Protein AF-A0A3A5HK90-F1 (afdb_monomer_lite)

Foldseek 3Di:
DPPADLVLLVVLLVLLVVLVCCCPVPVVCVPPVVVLVVLLVVLLLLLLVLLVLLVCLVDDPVRSVVCVLSSNLSSVVLLLVLQLVVVPDPDPPDSSVSSNVSSVNSNVSSVSSVVVNVVVPPDPPPPPPDDDDDDDPPVVVVVVVVVVVVVPVPPPDDDDDDDDDDDDDDDDDDDDPDPPPPFPWPPVLVVLVVLLVLLVVLLVLLVDPVSVPDSSNSVSLVCLQFAQLLLLVLLLVPQFAPPDDPSVSRSRSRVVSNVVLVVLQVVQCVPPVHNDSSSSSNVSSVSSNVSSVSSVVRNVVDDPVGGHTPDD

pLDDT: mean 73.53, std 22.2, range [23.28, 94.94]

Secondary structure (DSSP, 8-state):
-----THHHHHHHHHHHHHHHHHHH-GGGTT-HHHHHHHHHHHHHHHHHHHHHHH-TT--HHHHTT-HHHHHHHHHHHHHHHHHHHHTSSS---HHHHHHHHHHHHHHHHHHHHHHHHHHTS--------------HHHHHHHHHHHHHHHHTT--SS-----------------------------HHHHHHHHHHHHHHHHHHHHSHHHHTSHHHHHHHHHHHHTHHHHHHHHHH--BSSSS-HHHHHHHHHHHHHHHHHHHHHHHHTSTT-S-HHHHHHHHHHHHHHHHHHHHHHHHTS-TTTB-----

Structure (mmCIF, N/CA/C/O backbone):
data_AF-A0A3A5HK90-F1
#
_entry.id   AF-A0A3A5HK90-F1
#
loop_
_atom_site.group_PDB
_atom_site.id
_atom_site.type_symbol
_atom_site.label_atom_id
_atom_site.label_alt_id
_atom_site.label_comp_id
_atom_site.label_asym_id
_atom_site.label_entity_id
_atom_site.label_seq_id
_atom_site.pdbx_PDB_ins_code
_atom_site.Cartn_x
_atom_site.Cartn_y
_atom_site.Cartn_z
_atom_site.occupancy
_atom_site.B_iso_or_equiv
_atom_site.auth_seq_id
_atom_site.auth_comp_id
_atom_site.auth_asym_id
_atom_site.auth_atom_id
_atom_site.pdbx_PDB_model_num
ATOM 1 N N . MET A 1 1 ? -8.170 9.651 37.590 1.00 45.22 1 MET A N 1
ATOM 2 C CA . MET A 1 1 ? -7.774 10.230 36.283 1.00 45.22 1 MET A CA 1
ATOM 3 C C . MET A 1 1 ? -6.437 9.623 35.878 1.00 45.22 1 MET A C 1
ATOM 5 O O . MET A 1 1 ? -5.439 9.885 36.536 1.00 45.22 1 MET A O 1
ATOM 9 N N . LYS A 1 2 ? -6.415 8.723 34.887 1.00 44.41 2 LYS A N 1
ATOM 10 C CA . LYS A 1 2 ? -5.183 8.044 34.453 1.00 44.41 2 LYS A CA 1
ATOM 11 C C . LYS A 1 2 ? -4.301 9.073 33.744 1.00 44.41 2 LYS A C 1
ATOM 13 O O . LYS A 1 2 ? -4.729 9.635 32.742 1.00 44.41 2 LYS A O 1
ATOM 18 N N . LYS A 1 3 ? -3.126 9.366 34.310 1.00 48.56 3 LYS A N 1
ATOM 19 C CA . LYS A 1 3 ? -2.178 10.367 33.800 1.00 48.56 3 LYS A CA 1
ATOM 20 C C . LYS A 1 3 ? -1.903 10.084 32.320 1.00 48.56 3 LYS A C 1
ATOM 22 O O . LYS A 1 3 ? -1.416 9.015 31.960 1.00 48.56 3 LYS A O 1
ATOM 27 N N . MET A 1 4 ? -2.323 11.026 31.486 1.00 55.38 4 MET A N 1
ATOM 28 C CA . MET A 1 4 ? -2.392 10.902 30.034 1.00 55.38 4 MET A CA 1
ATOM 29 C C . MET A 1 4 ? -0.990 11.117 29.489 1.00 55.38 4 MET A C 1
ATOM 31 O O . MET A 1 4 ? -0.434 12.207 29.614 1.00 55.38 4 MET A O 1
ATOM 35 N N . SER A 1 5 ? -0.383 10.053 28.977 1.00 67.06 5 SER A N 1
ATOM 36 C CA . SER A 1 5 ? 1.037 10.057 28.672 1.00 67.06 5 SER A CA 1
ATOM 37 C C . SER A 1 5 ? 1.267 10.031 27.168 1.00 67.06 5 SER A C 1
ATOM 39 O O . SER A 1 5 ? 1.050 9.005 26.534 1.00 67.06 5 SER A O 1
ATOM 41 N N . ASN A 1 6 ? 1.750 11.146 26.613 1.00 81.44 6 ASN A N 1
ATOM 42 C CA . ASN A 1 6 ? 2.211 11.258 25.221 1.00 81.44 6 ASN A CA 1
ATOM 43 C C . ASN A 1 6 ? 3.603 10.614 25.014 1.00 81.44 6 ASN A C 1
ATOM 45 O O . ASN A 1 6 ? 4.360 11.029 24.136 1.00 81.44 6 ASN A O 1
ATOM 49 N N . ILE A 1 7 ? 3.973 9.647 25.867 1.00 84.50 7 ILE A N 1
ATOM 50 C CA . ILE A 1 7 ? 5.264 8.941 25.820 1.00 84.50 7 ILE A CA 1
ATOM 51 C C . ILE A 1 7 ? 5.439 8.224 24.484 1.00 84.50 7 ILE A C 1
ATOM 53 O O . ILE A 1 7 ? 6.544 8.170 23.969 1.00 84.50 7 ILE A O 1
ATOM 57 N N . ASP A 1 8 ? 4.356 7.719 23.906 1.00 88.19 8 ASP A N 1
ATOM 58 C CA . ASP A 1 8 ? 4.328 7.064 22.601 1.00 88.19 8 ASP A CA 1
ATOM 59 C C . ASP A 1 8 ? 4.861 7.964 21.473 1.00 88.19 8 ASP A C 1
ATOM 61 O O . ASP A 1 8 ? 5.744 7.567 20.717 1.00 88.19 8 ASP A O 1
ATOM 65 N N . LEU A 1 9 ? 4.377 9.205 21.399 1.00 89.06 9 LEU A N 1
ATOM 66 C CA . LEU A 1 9 ? 4.805 10.180 20.393 1.00 89.06 9 LEU A CA 1
ATOM 67 C C . LEU A 1 9 ? 6.248 10.641 20.628 1.00 89.06 9 LEU A C 1
ATOM 69 O O . LEU A 1 9 ? 7.031 10.758 19.681 1.00 89.06 9 LEU A O 1
ATOM 73 N N . ILE A 1 10 ? 6.620 10.845 21.894 1.00 90.88 10 ILE A N 1
ATOM 74 C CA . ILE A 1 10 ? 7.994 11.193 22.277 1.00 90.88 10 ILE A CA 1
ATOM 75 C C . ILE A 1 10 ? 8.955 10.052 21.918 1.00 90.88 10 ILE A C 1
ATOM 77 O O . ILE A 1 10 ? 10.034 10.311 21.394 1.00 90.88 10 ILE A O 1
ATOM 81 N N . LEU A 1 11 ? 8.555 8.797 22.135 1.00 91.38 11 LEU A N 1
ATOM 82 C CA . LEU A 1 11 ? 9.350 7.618 21.797 1.00 91.38 11 LEU A CA 1
ATOM 83 C C . LEU A 1 11 ? 9.595 7.526 20.288 1.00 91.38 11 LEU A C 1
ATOM 85 O O . LEU A 1 11 ? 10.728 7.310 19.876 1.00 91.38 11 LEU A O 1
ATOM 89 N N . ILE A 1 12 ? 8.570 7.751 19.462 1.00 90.38 12 ILE A N 1
ATOM 90 C CA . ILE A 1 12 ? 8.717 7.772 17.996 1.00 90.38 12 ILE A CA 1
ATOM 91 C C . ILE A 1 12 ? 9.679 8.873 17.554 1.00 90.38 12 ILE A C 1
ATOM 93 O O . ILE A 1 12 ? 10.543 8.639 16.709 1.00 90.38 12 ILE A O 1
ATOM 97 N N . PHE A 1 13 ? 9.557 10.059 18.150 1.00 92.88 13 PHE A N 1
ATOM 98 C CA . PHE A 1 13 ? 10.459 11.168 17.866 1.00 92.88 13 PHE A CA 1
ATOM 99 C C . PHE A 1 13 ? 11.909 10.823 18.240 1.00 92.88 13 PHE A C 1
ATOM 101 O O . PHE A 1 13 ? 12.818 11.053 17.446 1.00 92.88 13 PHE A O 1
ATOM 108 N N . LEU A 1 14 ? 12.120 10.219 19.414 1.00 94.06 14 LEU A N 1
ATOM 109 C CA . LEU A 1 14 ? 13.437 9.780 19.881 1.00 94.06 14 LEU A CA 1
ATOM 110 C C . LEU A 1 14 ? 14.029 8.668 19.014 1.00 94.06 14 LEU A C 1
ATOM 112 O O . LEU A 1 14 ? 15.220 8.712 18.729 1.00 94.06 14 LEU A O 1
ATOM 116 N N . ILE A 1 15 ? 13.225 7.703 18.564 1.00 91.88 15 ILE A N 1
ATOM 117 C CA . ILE A 1 15 ? 1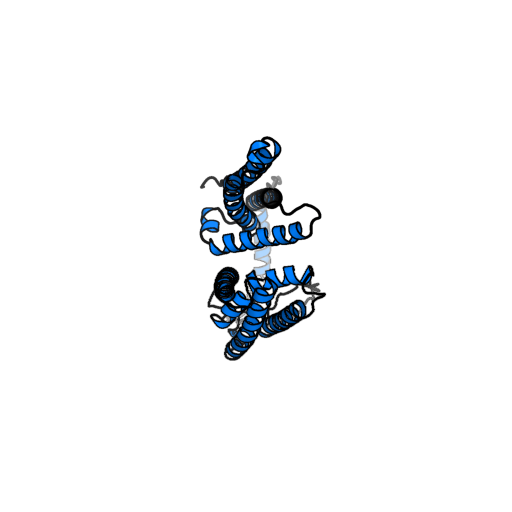3.672 6.637 17.655 1.00 91.88 15 ILE A CA 1
ATOM 118 C C . ILE A 1 15 ? 14.173 7.237 16.334 1.00 91.88 15 ILE A C 1
ATOM 120 O O . ILE A 1 15 ? 15.265 6.893 15.881 1.00 91.88 15 ILE A O 1
ATOM 124 N N . GLY A 1 16 ? 13.410 8.162 15.738 1.00 89.50 16 GLY A N 1
ATOM 125 C CA . GLY A 1 16 ? 13.812 8.839 14.501 1.00 89.50 16 GLY A CA 1
ATOM 126 C C . GLY A 1 16 ? 15.072 9.691 14.676 1.00 89.50 16 GLY A C 1
ATOM 127 O O . GLY A 1 16 ? 15.995 9.618 13.861 1.00 89.50 16 GLY A O 1
ATOM 128 N N . LEU A 1 17 ? 15.154 10.439 15.780 1.00 92.88 17 LEU A N 1
ATOM 129 C CA . LEU A 1 17 ? 16.336 11.227 16.126 1.00 92.88 17 LEU A CA 1
ATOM 130 C C . LEU A 1 17 ? 17.564 10.339 16.370 1.00 92.88 17 LEU A C 1
ATOM 132 O O . LEU A 1 17 ? 18.663 10.669 15.940 1.00 92.88 17 LEU A O 1
ATOM 136 N N . SER A 1 18 ? 17.385 9.196 17.034 1.00 90.69 18 SER A N 1
ATOM 137 C CA . SER A 1 18 ? 18.470 8.261 17.325 1.00 90.69 18 SER A CA 1
ATOM 138 C C . SER A 1 18 ? 19.076 7.690 16.048 1.00 90.69 18 SER A C 1
ATOM 140 O O . SER A 1 18 ? 20.296 7.624 15.957 1.00 90.69 18 SER A O 1
ATOM 142 N N . TYR A 1 19 ? 18.260 7.284 15.070 1.00 87.56 19 TYR A N 1
ATOM 143 C CA . TYR A 1 19 ? 18.777 6.745 13.808 1.00 87.56 19 TYR A CA 1
ATOM 144 C C . TYR A 1 19 ? 19.516 7.810 12.993 1.00 87.56 19 TYR A C 1
ATOM 146 O O . TYR A 1 19 ? 20.644 7.591 12.556 1.00 87.56 19 TYR A O 1
ATOM 154 N N . THR A 1 20 ? 18.900 8.985 12.830 1.00 86.94 20 THR A N 1
ATOM 155 C CA . THR A 1 20 ? 19.508 10.101 12.089 1.00 86.94 20 THR A CA 1
ATOM 156 C C . THR A 1 20 ? 20.811 10.571 12.737 1.00 86.94 20 THR A C 1
ATOM 158 O O . THR A 1 20 ? 21.783 10.833 12.030 1.00 86.94 20 THR A O 1
ATOM 161 N N . ALA A 1 21 ? 20.885 10.607 14.070 1.00 89.00 21 ALA A N 1
ATOM 162 C CA . ALA A 1 21 ? 22.125 10.888 14.785 1.00 89.00 21 ALA A CA 1
ATOM 163 C C . ALA A 1 21 ? 23.165 9.772 14.590 1.00 89.00 21 ALA A C 1
ATOM 165 O O . ALA A 1 21 ? 24.319 10.064 14.285 1.00 89.00 21 ALA A O 1
ATOM 166 N N . LEU A 1 22 ? 22.767 8.502 14.711 1.00 87.81 22 LEU A N 1
ATOM 167 C CA . LEU A 1 22 ? 23.675 7.365 14.560 1.00 87.81 22 LEU A CA 1
ATOM 168 C C . LEU A 1 22 ? 24.341 7.361 13.176 1.00 87.81 22 LEU A C 1
ATOM 170 O O . LEU A 1 22 ? 25.561 7.270 13.094 1.00 87.81 22 LEU A O 1
ATOM 174 N N . ILE A 1 23 ? 23.562 7.538 12.106 1.00 84.19 23 ILE A N 1
ATOM 175 C CA . ILE A 1 23 ? 24.080 7.511 10.732 1.00 84.19 23 ILE A CA 1
ATOM 176 C C . ILE A 1 23 ? 24.959 8.732 10.409 1.00 84.19 23 ILE A C 1
ATOM 178 O O . ILE A 1 23 ? 25.910 8.621 9.641 1.00 84.19 23 ILE A O 1
ATOM 182 N N . THR A 1 24 ? 24.659 9.893 11.007 1.00 83.38 24 THR A N 1
ATOM 183 C CA . THR A 1 24 ? 25.376 11.154 10.741 1.00 83.38 24 THR A CA 1
ATOM 184 C C . THR A 1 24 ? 26.688 11.243 11.518 1.00 83.38 24 THR A C 1
ATOM 186 O O . THR A 1 24 ? 27.695 11.688 10.974 1.00 83.38 24 THR A O 1
ATOM 189 N N . PHE A 1 25 ? 26.692 10.837 12.791 1.00 84.69 25 PHE A N 1
ATOM 190 C CA . PHE A 1 25 ? 27.854 10.989 13.673 1.00 84.69 25 PHE A CA 1
ATOM 191 C C . PHE A 1 25 ? 28.778 9.769 13.683 1.00 84.69 25 PHE A C 1
ATOM 193 O O . PHE A 1 25 ? 29.954 9.906 14.016 1.00 84.69 25 PHE A O 1
ATOM 200 N N . PHE A 1 26 ? 28.284 8.588 13.308 1.00 83.25 26 PHE A N 1
ATOM 201 C CA . PHE A 1 26 ? 29.054 7.350 13.372 1.00 83.25 26 PHE A CA 1
ATOM 202 C C . PHE A 1 26 ? 29.139 6.688 11.996 1.00 83.25 26 PHE A C 1
ATOM 204 O O . PHE A 1 26 ? 28.386 5.772 11.662 1.00 83.25 26 PHE A O 1
ATOM 211 N N . SER A 1 27 ? 30.137 7.116 11.219 1.00 71.00 27 SER A N 1
ATOM 212 C CA . SER A 1 27 ? 30.417 6.600 9.873 1.00 71.00 27 SER A CA 1
ATOM 213 C C . SER A 1 27 ? 30.537 5.068 9.747 1.00 71.00 27 SER A C 1
ATOM 215 O O . SER A 1 27 ? 30.126 4.562 8.703 1.00 71.00 27 SER A O 1
ATOM 217 N N . PRO A 1 28 ? 30.994 4.281 10.752 1.00 75.25 28 PRO A N 1
ATOM 218 C CA . PRO A 1 28 ? 31.032 2.819 10.629 1.00 75.25 28 PRO A CA 1
ATOM 219 C C . PRO A 1 28 ? 29.646 2.168 10.519 1.00 75.25 28 PRO A C 1
ATOM 221 O O . PRO A 1 28 ? 29.524 1.067 9.988 1.00 75.25 28 PRO A O 1
ATOM 224 N N . PHE A 1 29 ? 28.596 2.832 11.010 1.00 72.06 29 PHE A N 1
ATOM 225 C CA . PHE A 1 29 ? 27.225 2.323 10.949 1.00 72.06 29 PHE A CA 1
ATOM 226 C C . PHE A 1 29 ? 26.476 2.771 9.692 1.00 72.06 29 PHE A C 1
ATOM 228 O O . PHE A 1 29 ? 25.421 2.214 9.401 1.00 72.06 29 PHE A O 1
ATOM 235 N N . ALA A 1 30 ? 27.039 3.707 8.918 1.00 70.06 30 ALA A N 1
ATOM 236 C CA . ALA A 1 30 ? 26.422 4.257 7.710 1.00 70.06 30 ALA A CA 1
ATOM 237 C C . ALA A 1 30 ? 26.146 3.216 6.612 1.00 70.06 30 ALA A C 1
ATOM 239 O O . ALA A 1 30 ? 25.246 3.411 5.800 1.00 70.06 30 ALA A O 1
ATOM 240 N N . ASN A 1 31 ? 26.910 2.119 6.608 1.00 74.88 31 ASN A N 1
ATOM 241 C CA . ASN A 1 31 ? 26.860 1.070 5.587 1.00 74.88 31 ASN A CA 1
ATOM 242 C C . ASN A 1 31 ? 26.521 -0.312 6.173 1.00 74.88 31 ASN A C 1
ATOM 244 O O . ASN A 1 31 ? 26.828 -1.336 5.566 1.00 74.88 31 ASN A O 1
ATOM 248 N N . ASN A 1 32 ? 25.953 -0.369 7.381 1.00 85.19 32 ASN A N 1
ATOM 249 C CA . ASN A 1 32 ? 25.612 -1.639 8.015 1.00 85.19 32 ASN A CA 1
ATOM 250 C C . ASN A 1 32 ? 24.179 -2.057 7.648 1.00 85.19 32 ASN A C 1
ATOM 252 O O . ASN A 1 32 ? 23.216 -1.615 8.275 1.00 85.19 32 ASN A O 1
ATOM 256 N N . GLU A 1 33 ? 24.053 -2.953 6.665 1.00 83.88 33 GLU A N 1
ATOM 257 C CA . GLU A 1 33 ? 22.763 -3.443 6.151 1.00 83.88 33 GLU A CA 1
ATOM 258 C C . GLU A 1 33 ? 21.857 -4.044 7.241 1.00 83.88 33 GLU A C 1
ATOM 260 O O . GLU A 1 33 ? 20.635 -3.895 7.193 1.00 83.88 33 GLU A O 1
ATOM 265 N N . TYR A 1 34 ? 22.437 -4.683 8.263 1.00 86.56 34 TYR A N 1
ATOM 266 C CA . TYR A 1 34 ? 21.667 -5.262 9.367 1.00 86.56 34 TYR A CA 1
ATOM 267 C C . TYR A 1 34 ? 21.030 -4.185 10.244 1.00 86.56 34 TYR A C 1
ATOM 269 O O . TYR A 1 34 ? 19.868 -4.309 10.637 1.00 86.56 34 TYR A O 1
ATOM 277 N N . LEU A 1 35 ? 21.776 -3.119 10.547 1.00 86.00 35 LEU A N 1
ATOM 278 C CA . LEU A 1 35 ? 21.238 -1.993 11.307 1.00 86.00 35 LEU A CA 1
ATOM 279 C C . LEU A 1 35 ? 20.164 -1.267 10.504 1.00 86.00 35 LEU A C 1
ATOM 281 O O . LEU A 1 35 ? 19.093 -0.998 11.049 1.00 86.00 35 LEU A O 1
ATOM 285 N N . ASP A 1 36 ? 20.405 -1.032 9.216 1.00 87.12 36 ASP A N 1
ATOM 286 C CA . ASP A 1 36 ? 19.409 -0.454 8.315 1.00 87.12 36 ASP A CA 1
ATOM 287 C C . ASP A 1 36 ? 18.118 -1.280 8.304 1.00 87.12 36 ASP A C 1
ATOM 289 O O . ASP A 1 36 ? 17.034 -0.716 8.442 1.00 87.12 36 ASP A O 1
ATOM 293 N N . GLY A 1 37 ? 18.204 -2.611 8.235 1.00 87.00 37 GLY A N 1
ATOM 294 C CA . GLY A 1 37 ? 17.034 -3.491 8.292 1.00 87.00 37 GLY A CA 1
ATOM 295 C C . GLY A 1 37 ? 16.237 -3.369 9.598 1.00 87.00 37 GLY A C 1
ATOM 296 O O . GLY A 1 37 ? 15.009 -3.237 9.571 1.00 87.00 37 GLY A O 1
ATOM 297 N N . ILE A 1 38 ? 16.920 -3.362 10.748 1.00 90.25 38 ILE A N 1
ATOM 298 C CA . ILE A 1 38 ? 16.278 -3.232 12.069 1.00 90.25 38 ILE A CA 1
ATOM 299 C C . ILE A 1 38 ? 15.591 -1.869 12.203 1.00 90.25 38 ILE A C 1
ATOM 301 O O . ILE A 1 38 ? 14.424 -1.791 12.604 1.00 90.25 38 ILE A O 1
ATOM 305 N N . PHE A 1 39 ? 16.288 -0.790 11.847 1.00 90.25 39 PHE A N 1
ATOM 306 C CA . PHE A 1 39 ? 15.734 0.558 11.921 1.00 90.25 39 PHE A CA 1
ATOM 307 C C . PHE A 1 39 ? 14.620 0.781 10.905 1.00 90.25 39 PHE A C 1
ATOM 309 O O . PHE A 1 39 ? 13.645 1.457 11.233 1.00 90.25 39 PHE A O 1
ATOM 316 N N . LEU A 1 40 ? 14.701 0.172 9.721 1.00 90.88 40 LEU A N 1
ATOM 317 C CA . LEU A 1 40 ? 13.627 0.200 8.737 1.00 90.88 40 LEU A CA 1
ATOM 318 C C . LEU A 1 40 ? 12.355 -0.442 9.293 1.00 90.88 40 LEU A C 1
ATOM 320 O O . LEU A 1 40 ? 11.279 0.141 9.174 1.00 90.88 40 LEU A O 1
ATOM 324 N N . PHE A 1 41 ? 12.458 -1.599 9.948 1.00 91.81 41 PHE A N 1
ATOM 325 C CA . PHE A 1 41 ? 11.301 -2.236 10.579 1.00 91.81 41 PHE A CA 1
ATOM 326 C C . PHE A 1 41 ? 10.713 -1.372 11.705 1.00 91.81 41 PHE A C 1
ATOM 328 O O . PHE A 1 41 ? 9.495 -1.176 11.786 1.00 91.81 41 PHE A O 1
ATOM 335 N N . LEU A 1 42 ? 11.575 -0.797 12.547 1.00 92.56 42 LEU A N 1
ATOM 336 C CA . LEU A 1 42 ? 11.153 0.044 13.664 1.00 92.56 42 LEU A CA 1
ATOM 337 C C . LEU A 1 42 ? 10.474 1.333 13.175 1.00 92.56 42 LEU A C 1
ATOM 339 O O . LEU A 1 42 ? 9.391 1.690 13.650 1.00 92.56 42 LEU A O 1
ATOM 343 N N . ILE A 1 43 ? 11.070 2.003 12.183 1.00 92.69 43 ILE A N 1
ATOM 344 C CA . ILE A 1 43 ? 10.522 3.234 11.615 1.00 92.69 43 ILE A CA 1
ATOM 345 C C . ILE A 1 43 ? 9.275 2.966 10.777 1.00 92.69 43 ILE A C 1
ATOM 347 O O . ILE A 1 43 ? 8.383 3.809 10.736 1.00 92.69 43 ILE A O 1
ATOM 351 N N . PHE A 1 44 ? 9.161 1.793 10.150 1.00 93.56 44 PHE A N 1
ATOM 352 C CA . PHE A 1 44 ? 7.960 1.385 9.430 1.00 93.56 44 PHE A CA 1
ATOM 353 C C . PHE A 1 44 ? 6.749 1.411 10.368 1.00 93.56 44 PHE A C 1
ATOM 355 O O . PHE A 1 44 ? 5.794 2.148 10.115 1.00 93.56 44 PHE A O 1
ATOM 362 N N . ILE A 1 45 ? 6.827 0.719 11.508 1.00 92.50 45 ILE A N 1
ATOM 363 C CA . ILE A 1 45 ? 5.755 0.709 12.517 1.00 92.50 45 ILE A CA 1
ATOM 364 C C . ILE A 1 45 ? 5.531 2.115 13.092 1.00 92.50 45 ILE A C 1
ATOM 366 O O . ILE A 1 45 ? 4.389 2.573 13.191 1.00 92.50 45 ILE A O 1
ATOM 370 N N . ALA A 1 46 ? 6.611 2.824 13.433 1.00 92.00 46 ALA A N 1
ATOM 371 C CA . ALA A 1 46 ? 6.541 4.161 14.016 1.00 92.00 46 ALA A CA 1
ATOM 372 C C . ALA A 1 46 ? 5.880 5.185 13.078 1.00 92.00 46 ALA A C 1
ATOM 374 O O . ALA A 1 46 ? 5.087 6.014 13.521 1.00 92.00 46 ALA A O 1
ATOM 375 N N . SER A 1 47 ? 6.164 5.112 11.777 1.00 93.06 47 SER A N 1
ATOM 376 C CA . SER A 1 47 ? 5.617 6.016 10.764 1.00 93.06 47 SER A CA 1
ATOM 377 C C . SER A 1 47 ? 4.106 5.822 10.586 1.00 93.06 47 SER A C 1
ATOM 379 O O . SER A 1 47 ? 3.358 6.804 10.592 1.00 93.06 47 SER A O 1
ATOM 381 N N . GLY A 1 48 ? 3.638 4.568 10.554 1.00 90.56 48 GLY A N 1
ATOM 382 C CA . GLY A 1 48 ? 2.210 4.244 10.535 1.00 90.56 48 GLY A CA 1
ATOM 383 C C . GLY A 1 48 ? 1.505 4.693 11.808 1.00 90.56 48 GLY A C 1
ATOM 384 O O . GLY A 1 48 ? 0.438 5.300 11.738 1.00 90.56 48 GLY A O 1
ATOM 385 N N . TYR A 1 49 ? 2.121 4.478 12.973 1.00 90.38 49 TYR A N 1
ATOM 386 C CA . TYR A 1 49 ? 1.570 4.955 14.241 1.00 90.38 49 TYR A CA 1
ATOM 387 C C . TYR A 1 49 ? 1.465 6.481 14.290 1.00 90.38 49 TYR A C 1
ATOM 389 O O . TYR A 1 49 ? 0.436 7.019 14.693 1.00 90.38 49 TYR A O 1
ATOM 397 N N . SER A 1 50 ? 2.520 7.184 13.876 1.00 91.25 50 SER A N 1
ATOM 398 C CA . SER A 1 50 ? 2.584 8.645 13.892 1.00 91.25 50 SER A CA 1
ATOM 399 C C . SER A 1 50 ? 1.474 9.251 13.034 1.00 91.25 50 SER A C 1
ATOM 401 O O . SER A 1 50 ? 0.707 10.098 13.496 1.00 91.25 50 SER A O 1
ATOM 403 N N . LEU A 1 51 ? 1.295 8.729 11.818 1.00 90.50 51 LEU A N 1
ATOM 404 C CA . LEU A 1 51 ? 0.212 9.152 10.936 1.00 90.50 51 LEU A CA 1
ATOM 405 C C . LEU A 1 51 ? -1.167 8.784 11.518 1.00 90.50 51 LEU A C 1
ATOM 407 O O . LEU A 1 51 ? -2.105 9.576 11.432 1.00 90.50 51 LEU A O 1
ATOM 411 N N . LEU A 1 52 ? -1.290 7.632 12.186 1.00 88.56 52 LEU A N 1
ATOM 412 C CA . LEU A 1 52 ? -2.538 7.205 12.821 1.00 88.56 52 LEU A CA 1
ATOM 413 C C . LEU A 1 52 ? -2.927 8.127 13.984 1.00 88.56 52 LEU A C 1
ATOM 415 O O . LEU A 1 52 ? -4.097 8.482 14.120 1.00 88.56 52 LEU A O 1
ATOM 419 N N . ALA A 1 53 ? -1.949 8.556 14.780 1.00 87.56 53 ALA A N 1
ATOM 420 C CA . 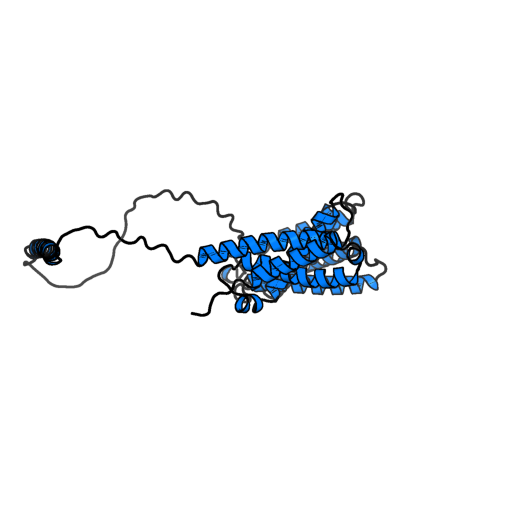ALA A 1 53 ? -2.133 9.496 15.880 1.00 87.56 53 ALA A CA 1
ATOM 421 C C . ALA A 1 53 ? -2.485 10.914 15.398 1.00 87.56 53 ALA A C 1
ATOM 423 O O . ALA A 1 53 ? -3.173 11.645 16.109 1.00 87.56 53 ALA A O 1
ATOM 424 N N . VAL A 1 54 ? -2.068 11.302 14.186 1.00 88.94 54 VAL A N 1
ATOM 425 C CA . VAL A 1 54 ? -2.534 12.545 13.547 1.00 88.94 54 VAL A CA 1
ATOM 426 C C . VAL A 1 54 ? -4.009 12.440 13.152 1.00 88.94 54 VAL A C 1
ATOM 428 O O . VAL A 1 54 ? -4.748 13.410 13.342 1.00 88.94 54 VAL A O 1
ATOM 431 N N . ILE A 1 55 ? -4.444 11.294 12.614 1.00 85.12 55 ILE A N 1
ATOM 432 C CA . ILE A 1 55 ? -5.826 11.075 12.148 1.00 85.12 55 ILE A CA 1
ATOM 433 C C . ILE A 1 55 ? -6.800 10.902 13.325 1.00 85.12 55 ILE A C 1
ATOM 435 O O . ILE A 1 55 ? -7.875 11.499 13.299 1.00 85.12 55 ILE A O 1
ATOM 439 N N . TYR A 1 56 ? -6.415 10.145 14.358 1.00 82.06 56 TYR A N 1
ATOM 440 C CA . TYR A 1 56 ? -7.203 9.901 15.576 1.00 82.06 56 TYR A CA 1
ATOM 441 C C . TYR A 1 56 ? -6.486 10.452 16.814 1.00 82.06 56 TYR A C 1
ATOM 443 O O . TYR A 1 56 ? -5.948 9.688 17.623 1.00 82.06 56 TYR A O 1
ATOM 451 N N . PRO A 1 57 ? -6.441 11.784 16.972 1.00 78.75 57 PRO A N 1
ATOM 452 C CA . PRO A 1 57 ? -5.756 12.411 18.096 1.00 78.75 57 PRO A CA 1
ATOM 453 C C . PRO A 1 57 ? -6.484 12.192 19.433 1.00 78.75 57 PRO A C 1
ATOM 455 O O . PRO A 1 57 ? -5.878 12.329 20.487 1.00 78.75 57 PRO A O 1
ATOM 458 N N . ASP A 1 58 ? -7.764 11.831 19.414 1.00 71.75 58 ASP A N 1
ATOM 459 C CA . ASP A 1 58 ? -8.587 11.510 20.584 1.00 71.75 58 ASP A CA 1
ATOM 460 C C . ASP A 1 58 ? -8.292 10.121 21.179 1.00 71.75 58 ASP A C 1
ATOM 462 O O . ASP A 1 58 ? -8.586 9.878 22.351 1.00 71.75 58 ASP A O 1
ATOM 466 N N . LYS A 1 59 ? -7.674 9.224 20.399 1.00 75.19 59 LYS A N 1
ATOM 467 C CA . LYS A 1 59 ? -7.398 7.839 20.795 1.00 75.19 59 LYS A CA 1
ATOM 468 C C . LYS A 1 59 ? -5.945 7.653 21.250 1.00 75.19 59 LYS A C 1
ATOM 470 O O . LYS A 1 59 ? -5.003 8.231 20.698 1.00 75.19 59 LYS A O 1
ATOM 475 N N . TYR A 1 60 ? -5.757 6.809 22.267 1.00 73.88 60 TYR A N 1
ATOM 476 C CA . TYR A 1 60 ? -4.450 6.503 22.876 1.00 73.88 60 TYR A CA 1
ATOM 477 C C . TYR A 1 60 ? -3.880 5.171 22.391 1.00 73.88 60 TYR A C 1
ATOM 479 O O . TYR A 1 60 ? -4.582 4.380 21.767 1.00 73.88 60 TYR A O 1
ATOM 487 N N . ILE A 1 61 ? -2.620 4.887 22.744 1.00 75.25 61 ILE A N 1
ATOM 488 C CA . ILE A 1 61 ? -1.871 3.703 22.290 1.00 75.25 61 ILE A CA 1
ATOM 489 C C . ILE A 1 61 ? -2.669 2.392 22.408 1.00 75.25 61 ILE A C 1
ATOM 491 O O . ILE A 1 61 ? -2.731 1.625 21.455 1.00 75.25 61 ILE A O 1
ATOM 495 N N . ASN A 1 62 ? -3.380 2.183 23.522 1.00 76.56 62 ASN A N 1
ATOM 496 C CA . ASN A 1 62 ? -4.164 0.968 23.776 1.00 76.56 62 ASN A CA 1
ATOM 497 C C . ASN A 1 62 ? -5.400 0.834 22.877 1.00 76.56 62 ASN A C 1
ATOM 499 O O . ASN A 1 62 ? -5.915 -0.266 22.710 1.00 76.56 62 ASN A O 1
ATOM 503 N N . GLU A 1 63 ? -5.913 1.939 22.344 1.00 77.25 63 GLU A N 1
ATOM 504 C CA . GLU A 1 63 ? -7.036 1.945 21.407 1.00 77.25 63 GLU A CA 1
ATOM 505 C C . GLU A 1 63 ? -6.559 1.942 19.955 1.00 77.25 63 GLU A C 1
ATOM 507 O O . GLU A 1 63 ? -7.182 1.297 19.115 1.00 77.25 63 GLU A O 1
ATOM 512 N N . LEU A 1 64 ? -5.427 2.590 19.661 1.00 76.31 64 LEU A N 1
ATOM 513 C CA . LEU A 1 64 ? -4.797 2.552 18.339 1.00 76.31 64 LEU A CA 1
ATOM 514 C C . LEU A 1 64 ? -4.286 1.144 18.014 1.00 76.31 64 LEU A C 1
ATOM 516 O O . LEU A 1 64 ? -4.532 0.644 16.919 1.00 76.31 64 LEU A O 1
ATOM 520 N N . LEU A 1 65 ? -3.640 0.473 18.974 1.00 75.50 65 LEU A N 1
ATOM 521 C CA . LEU A 1 65 ? -3.124 -0.892 18.810 1.00 75.50 65 LEU A CA 1
ATOM 522 C C . LEU A 1 65 ? -4.229 -1.935 18.602 1.00 75.50 65 LEU A C 1
ATOM 524 O O . LEU A 1 65 ? -3.963 -2.994 18.043 1.00 75.50 65 LEU A O 1
ATOM 528 N N . LYS A 1 66 ? -5.480 -1.635 18.980 1.00 82.50 66 LYS A N 1
ATOM 529 C CA . LYS A 1 66 ? -6.636 -2.494 18.665 1.00 82.50 66 LYS A CA 1
ATOM 530 C C . LYS A 1 66 ? -7.018 -2.464 17.185 1.00 82.50 66 LYS A C 1
ATOM 532 O O . LYS A 1 66 ? -7.809 -3.296 16.757 1.00 82.50 66 LYS A O 1
ATOM 537 N N . LYS A 1 67 ? -6.460 -1.540 16.395 1.00 80.88 67 LYS A N 1
ATOM 538 C CA . LYS A 1 67 ? -6.645 -1.460 14.940 1.00 80.88 67 LYS A CA 1
ATOM 539 C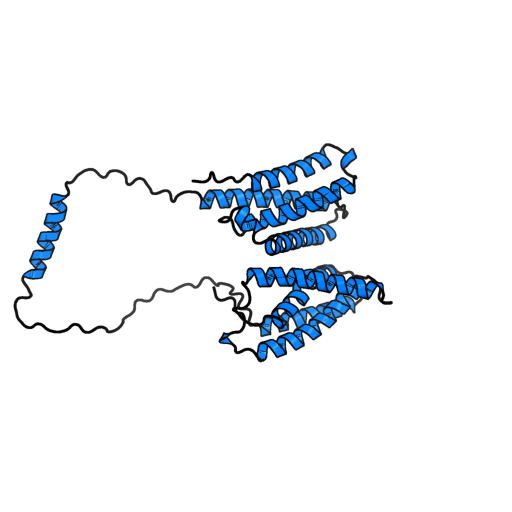 C . LYS A 1 67 ? -5.323 -1.750 14.202 1.00 80.88 67 LYS A C 1
ATOM 541 O O . LYS A 1 67 ? -4.843 -0.885 13.465 1.00 80.88 67 LYS A O 1
ATOM 546 N N . PRO A 1 68 ? -4.730 -2.956 14.351 1.00 81.88 68 PRO A N 1
ATOM 547 C CA . PRO A 1 68 ? -3.410 -3.269 13.792 1.00 81.88 68 PRO A CA 1
ATOM 548 C C . PRO A 1 68 ? -3.393 -3.188 12.261 1.00 81.88 68 PRO A C 1
ATOM 550 O O . PRO A 1 68 ? -2.431 -2.704 11.672 1.00 81.88 68 PRO A O 1
ATOM 553 N N . VAL A 1 69 ? -4.497 -3.577 11.619 1.00 80.81 69 VAL A N 1
ATOM 554 C CA . VAL A 1 69 ? -4.670 -3.496 10.164 1.00 80.81 69 VAL A CA 1
ATOM 555 C C . VAL A 1 69 ? -4.522 -2.057 9.661 1.00 80.81 69 VAL A C 1
ATOM 557 O O . VAL A 1 69 ? -3.850 -1.816 8.661 1.00 80.81 69 VAL A O 1
ATOM 560 N N . LEU A 1 70 ? -5.117 -1.087 10.361 1.00 80.69 70 LEU A N 1
ATOM 561 C CA . LEU A 1 70 ? -5.060 0.315 9.951 1.00 80.69 70 LEU A CA 1
ATOM 562 C C . LEU A 1 70 ? -3.653 0.892 10.122 1.00 80.69 70 LEU A C 1
ATOM 564 O O . LEU A 1 70 ? -3.191 1.636 9.260 1.00 80.69 70 LEU A O 1
ATOM 568 N N . LEU A 1 71 ? -2.970 0.531 11.210 1.00 87.88 71 LEU A N 1
ATOM 569 C CA . LEU A 1 71 ? -1.587 0.935 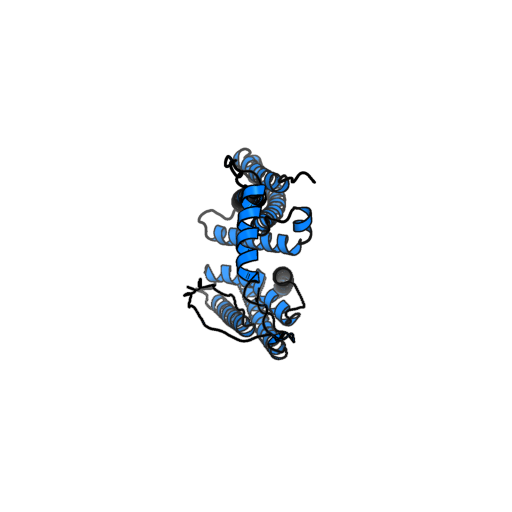11.446 1.00 87.88 71 LEU A CA 1
ATOM 570 C C . LEU A 1 71 ? -0.674 0.451 10.314 1.00 87.88 71 LEU A C 1
ATOM 572 O O . LEU A 1 71 ? 0.081 1.253 9.767 1.00 87.88 71 LEU A O 1
ATOM 576 N N . LEU A 1 72 ? -0.792 -0.825 9.930 1.00 86.88 72 LEU A N 1
ATOM 577 C CA . LEU A 1 72 ? -0.003 -1.423 8.848 1.00 86.88 72 LEU A CA 1
ATOM 578 C C . LEU A 1 72 ? -0.327 -0.828 7.474 1.00 86.88 72 LEU A C 1
ATOM 580 O O . LEU A 1 72 ? 0.567 -0.618 6.657 1.00 86.88 72 LEU A O 1
ATOM 584 N N . MET A 1 73 ? -1.601 -0.537 7.208 1.00 84.44 73 MET A N 1
ATOM 585 C CA . MET A 1 73 ? -2.011 0.111 5.962 1.00 84.44 73 MET A CA 1
ATOM 586 C C . MET A 1 73 ? -1.344 1.480 5.818 1.00 84.44 73 MET A C 1
ATOM 588 O O . MET A 1 73 ? -0.841 1.841 4.755 1.00 84.44 73 MET A O 1
ATOM 592 N N . LEU A 1 74 ? -1.345 2.238 6.910 1.00 87.88 74 LEU A N 1
ATOM 593 C CA . LEU A 1 74 ? -0.878 3.609 6.940 1.00 87.88 74 LEU A CA 1
ATOM 594 C C . LEU A 1 74 ? 0.653 3.692 6.904 1.00 87.88 74 LEU A C 1
ATOM 596 O O . LEU A 1 74 ? 1.185 4.568 6.222 1.00 87.88 74 LEU A O 1
ATOM 600 N N . SER A 1 75 ? 1.355 2.755 7.555 1.00 90.56 75 SER A N 1
ATOM 601 C CA . SER A 1 75 ? 2.810 2.621 7.411 1.00 90.56 75 SER A CA 1
ATOM 602 C C . SER A 1 75 ? 3.190 2.268 5.980 1.00 90.56 75 SER A C 1
ATOM 604 O O . SER A 1 75 ? 4.000 2.965 5.376 1.00 90.56 75 SER A O 1
ATOM 606 N N . ALA A 1 76 ? 2.568 1.241 5.399 1.00 87.75 76 ALA A N 1
ATOM 607 C CA . ALA A 1 76 ? 2.903 0.799 4.053 1.00 87.75 76 ALA A CA 1
ATOM 608 C C . ALA A 1 76 ? 2.590 1.865 2.995 1.00 87.75 76 ALA A C 1
ATOM 610 O O . ALA A 1 76 ? 3.423 2.110 2.122 1.00 87.75 76 ALA A O 1
ATOM 611 N N . PHE A 1 77 ? 1.468 2.579 3.124 1.00 86.56 77 PHE A N 1
ATOM 612 C CA . PHE A 1 77 ? 1.147 3.712 2.256 1.00 86.56 77 PHE A CA 1
ATOM 613 C C . PHE A 1 77 ? 2.212 4.817 2.327 1.00 86.56 77 PHE A C 1
ATOM 615 O O . PHE A 1 77 ? 2.658 5.328 1.295 1.00 86.56 77 PHE A O 1
ATOM 622 N N . LEU A 1 78 ? 2.645 5.174 3.539 1.00 89.62 78 LEU A N 1
ATOM 623 C CA . LEU A 1 78 ? 3.627 6.232 3.753 1.00 89.62 78 LEU A CA 1
ATOM 624 C C . LEU A 1 78 ? 5.014 5.835 3.230 1.00 89.62 78 LEU A C 1
ATOM 626 O O . LEU A 1 78 ? 5.615 6.582 2.459 1.00 89.62 78 LEU A O 1
ATOM 630 N N . THR A 1 79 ? 5.496 4.641 3.584 1.00 90.69 79 THR A N 1
ATOM 631 C CA . THR A 1 79 ? 6.786 4.106 3.121 1.00 90.69 79 THR A CA 1
ATOM 632 C C . THR A 1 79 ? 6.837 4.006 1.604 1.00 90.69 79 THR A C 1
ATOM 634 O O . THR A 1 79 ? 7.823 4.403 0.987 1.00 90.69 79 THR A O 1
ATOM 637 N N . MET A 1 80 ? 5.763 3.522 0.986 1.00 85.75 80 MET A N 1
ATOM 638 C CA . MET A 1 80 ? 5.681 3.392 -0.460 1.00 85.75 80 MET A CA 1
ATOM 639 C C . MET A 1 80 ? 5.673 4.756 -1.154 1.00 85.75 80 MET A C 1
ATOM 641 O O . MET A 1 80 ? 6.393 4.942 -2.132 1.00 85.75 80 MET A O 1
ATOM 645 N N . SER A 1 81 ? 4.913 5.722 -0.631 1.00 85.75 81 SER A N 1
ATOM 646 C CA . SER A 1 81 ? 4.887 7.086 -1.171 1.00 85.75 81 SER A CA 1
ATOM 647 C C . SER A 1 81 ? 6.283 7.712 -1.149 1.00 85.75 81 SER A C 1
ATOM 649 O O . SER A 1 81 ? 6.743 8.225 -2.168 1.00 85.75 81 SER A O 1
ATOM 651 N N . VAL A 1 82 ? 6.998 7.596 -0.023 1.00 89.94 82 VAL A N 1
ATOM 652 C CA . VAL A 1 82 ? 8.381 8.086 0.103 1.00 89.94 82 VAL A CA 1
ATOM 653 C C . VAL A 1 82 ? 9.319 7.340 -0.847 1.00 89.94 82 VAL A C 1
ATOM 655 O O . VAL A 1 82 ? 10.105 7.976 -1.541 1.00 89.94 82 VAL A O 1
ATOM 658 N N . SER A 1 83 ? 9.209 6.014 -0.942 1.00 85.94 83 SER A N 1
ATOM 659 C CA . SER A 1 83 ? 10.027 5.209 -1.855 1.00 85.94 83 SER A CA 1
ATOM 660 C C . SER A 1 83 ? 9.831 5.624 -3.318 1.00 85.94 83 SER A C 1
ATOM 662 O O . SER A 1 83 ? 10.802 5.815 -4.045 1.00 85.94 83 SER A O 1
ATOM 664 N N . VAL A 1 84 ? 8.592 5.857 -3.756 1.00 82.94 84 VAL A N 1
ATOM 665 C CA . VAL A 1 84 ? 8.323 6.337 -5.120 1.00 82.94 84 VAL A CA 1
ATOM 666 C C . VAL A 1 84 ? 8.940 7.717 -5.342 1.00 82.94 84 VAL A C 1
ATOM 668 O O . VAL A 1 84 ? 9.601 7.912 -6.358 1.00 82.94 84 VAL A O 1
ATOM 671 N N . ILE A 1 85 ? 8.785 8.651 -4.397 1.00 85.06 85 ILE A N 1
ATOM 672 C CA . ILE A 1 85 ? 9.356 10.006 -4.499 1.00 85.06 85 ILE A CA 1
ATOM 673 C C . ILE A 1 85 ? 10.882 9.947 -4.611 1.00 85.06 85 ILE A C 1
ATOM 675 O O . ILE A 1 85 ? 11.469 10.583 -5.485 1.00 85.06 85 ILE A O 1
ATOM 679 N N . LEU A 1 86 ? 11.524 9.147 -3.763 1.00 86.81 86 LEU A N 1
ATOM 680 C CA . LEU A 1 86 ? 12.975 9.008 -3.751 1.00 86.81 86 LEU A CA 1
ATOM 681 C C . LEU A 1 86 ? 13.517 8.373 -5.029 1.00 86.81 86 LEU A C 1
ATOM 683 O O . LEU A 1 86 ? 14.627 8.693 -5.436 1.00 86.81 86 LEU A O 1
ATOM 687 N N . LYS A 1 87 ? 12.734 7.520 -5.700 1.00 82.31 87 LYS A N 1
ATOM 688 C CA . LYS A 1 87 ? 13.199 6.791 -6.887 1.00 82.31 87 LYS A CA 1
ATOM 689 C C . LYS A 1 87 ? 13.465 7.743 -8.047 1.00 82.31 87 LYS A C 1
ATOM 691 O O . LYS A 1 87 ? 14.264 7.441 -8.925 1.00 82.31 87 LYS A O 1
ATOM 696 N N . TYR A 1 88 ? 12.759 8.868 -8.047 1.00 78.44 88 TYR A N 1
ATOM 697 C CA . TYR A 1 88 ? 12.847 9.918 -9.054 1.00 78.44 88 TYR A CA 1
ATOM 698 C C . TYR A 1 88 ? 13.666 11.122 -8.592 1.00 78.44 88 TYR A C 1
ATOM 700 O O . TYR A 1 88 ? 13.796 12.095 -9.331 1.00 78.44 88 TYR A O 1
ATOM 708 N N . SER A 1 89 ? 14.222 11.060 -7.384 1.00 77.00 89 SER A N 1
ATOM 709 C CA . SER A 1 89 ? 15.154 12.059 -6.888 1.00 77.00 89 SER A CA 1
ATOM 710 C C . SER A 1 89 ? 16.539 11.830 -7.512 1.00 77.00 89 SER A C 1
ATOM 712 O O . SER A 1 89 ? 16.918 10.679 -7.725 1.00 77.00 89 SER A O 1
ATOM 714 N N . PRO A 1 90 ? 17.334 12.884 -7.781 1.00 71.69 90 PRO A N 1
ATOM 715 C CA . PRO A 1 90 ? 18.729 12.728 -8.211 1.00 71.69 90 PRO A CA 1
ATOM 716 C C . PRO A 1 90 ? 19.617 12.080 -7.135 1.00 71.69 90 PRO A C 1
ATOM 718 O O . PRO A 1 90 ? 20.754 11.705 -7.414 1.00 71.69 90 PRO A O 1
ATOM 721 N N . LEU A 1 91 ? 19.116 11.960 -5.902 1.00 68.06 91 LEU A N 1
ATOM 722 C CA . LEU A 1 91 ? 19.778 11.214 -4.843 1.00 68.06 91 LEU A CA 1
ATOM 723 C C . LEU A 1 91 ? 19.659 9.710 -5.123 1.00 68.06 91 LEU A C 1
ATOM 725 O O . LEU A 1 91 ? 18.554 9.189 -5.254 1.00 68.06 91 LEU A O 1
ATOM 729 N N . LEU A 1 92 ? 20.800 9.016 -5.208 1.00 58.44 92 LEU A N 1
ATOM 730 C CA . LEU A 1 92 ? 20.830 7.565 -5.388 1.00 58.44 92 LEU A CA 1
ATOM 731 C C . LEU A 1 92 ? 19.974 6.872 -4.317 1.00 58.44 92 LEU A C 1
ATOM 733 O O . LEU A 1 92 ? 19.990 7.255 -3.148 1.00 58.44 92 LEU A O 1
ATOM 737 N N . MET A 1 93 ? 19.251 5.832 -4.737 1.00 63.22 93 MET A N 1
ATOM 738 C CA . MET A 1 93 ? 18.376 5.000 -3.909 1.00 63.22 93 MET A CA 1
ATOM 739 C C . MET A 1 93 ? 19.170 4.143 -2.915 1.00 63.22 93 MET A C 1
ATOM 741 O O . MET A 1 93 ? 19.269 2.926 -3.047 1.00 63.22 93 MET A O 1
ATOM 745 N N . GLN A 1 94 ? 19.769 4.793 -1.925 1.00 75.50 94 GLN A N 1
ATOM 746 C CA . GLN A 1 94 ? 20.375 4.127 -0.785 1.00 75.50 94 GLN A CA 1
ATOM 747 C C . GLN A 1 94 ? 19.304 3.892 0.296 1.00 75.50 94 GLN A C 1
ATOM 749 O O . GLN A 1 94 ? 18.441 4.741 0.544 1.00 75.50 94 GLN A O 1
ATOM 754 N N . THR A 1 95 ? 19.330 2.715 0.924 1.00 75.12 95 THR A N 1
ATOM 755 C CA . THR A 1 95 ? 18.384 2.305 1.981 1.00 75.12 95 THR A CA 1
ATOM 756 C C . THR A 1 95 ? 18.401 3.264 3.163 1.00 75.12 95 THR A C 1
ATOM 758 O O . THR A 1 95 ? 17.340 3.640 3.666 1.00 75.12 95 THR A O 1
ATOM 761 N N . ASN A 1 96 ? 19.590 3.733 3.538 1.00 82.44 96 ASN A N 1
ATOM 762 C CA . ASN A 1 96 ? 19.798 4.741 4.572 1.00 82.44 96 ASN A CA 1
ATOM 763 C C . ASN A 1 96 ? 18.961 6.014 4.321 1.00 82.44 96 ASN A C 1
ATOM 765 O O . ASN A 1 96 ? 18.320 6.533 5.233 1.00 82.44 96 ASN A O 1
ATOM 769 N N . LEU A 1 97 ? 18.863 6.476 3.075 1.00 86.25 97 LEU A N 1
ATOM 770 C CA . LEU A 1 97 ? 18.170 7.701 2.699 1.00 86.25 97 LEU A CA 1
ATOM 771 C C . LEU A 1 97 ? 16.655 7.542 2.819 1.00 86.25 97 LEU A C 1
ATOM 773 O O . LEU A 1 97 ? 15.981 8.447 3.316 1.00 86.25 97 LEU A O 1
ATOM 777 N N . LEU A 1 98 ? 16.117 6.377 2.445 1.00 88.88 98 LEU A N 1
ATOM 778 C CA . LEU A 1 98 ? 14.712 6.044 2.692 1.00 88.88 98 LEU A CA 1
ATOM 779 C C . LEU A 1 98 ? 14.385 6.130 4.185 1.00 88.88 98 LEU A C 1
ATOM 781 O O . L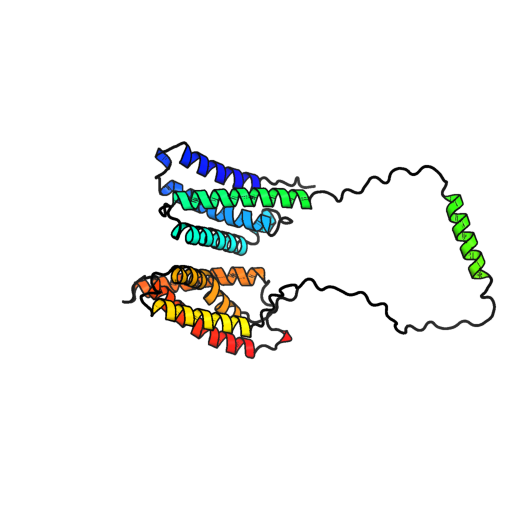EU A 1 98 ? 13.392 6.759 4.557 1.00 88.88 98 LEU A O 1
ATOM 785 N N . ILE A 1 99 ? 15.221 5.535 5.037 1.00 89.62 99 ILE A N 1
ATOM 786 C CA . ILE A 1 99 ? 15.008 5.519 6.489 1.00 89.62 99 ILE A CA 1
ATOM 787 C C . ILE A 1 99 ? 15.154 6.940 7.062 1.00 89.62 99 ILE A C 1
ATOM 789 O O . ILE A 1 99 ? 14.334 7.355 7.882 1.00 89.62 99 ILE A O 1
ATOM 793 N N . VAL A 1 100 ? 16.116 7.740 6.589 1.00 90.06 100 VAL A N 1
ATOM 794 C CA . VAL A 1 100 ? 16.287 9.148 6.997 1.00 90.06 100 VAL A CA 1
ATOM 795 C C . VAL A 1 100 ? 15.067 9.997 6.626 1.00 90.06 100 VAL A C 1
ATOM 797 O O . VAL A 1 100 ? 14.534 10.713 7.477 1.00 90.06 100 VAL A O 1
ATOM 800 N N . VAL A 1 101 ? 14.564 9.908 5.394 1.00 92.38 101 VAL A N 1
ATOM 801 C CA . VAL A 1 101 ? 13.383 10.687 4.982 1.00 92.38 101 VAL A CA 1
ATOM 802 C C . VAL A 1 101 ? 12.132 10.225 5.726 1.00 92.38 101 VAL A C 1
ATOM 804 O O . VAL A 1 101 ? 11.368 11.055 6.225 1.00 92.38 101 VAL A O 1
ATOM 807 N N . LEU A 1 102 ? 11.939 8.913 5.864 1.00 92.94 102 LEU A N 1
ATOM 808 C CA . LEU A 1 102 ? 10.797 8.353 6.583 1.00 92.94 102 LEU A CA 1
ATOM 809 C C . LEU A 1 102 ? 10.841 8.706 8.078 1.00 92.94 102 LEU A C 1
ATOM 811 O O . LEU A 1 102 ? 9.806 9.038 8.659 1.00 92.94 102 LEU A O 1
ATOM 815 N N . SER A 1 103 ? 12.029 8.711 8.689 1.00 92.38 103 SER A N 1
ATOM 816 C CA . SER A 1 103 ? 12.211 9.125 10.082 1.00 92.38 103 SER A CA 1
ATOM 817 C C . SER A 1 103 ? 11.933 10.611 10.278 1.00 92.38 103 SER A C 1
ATOM 819 O O . SER A 1 103 ? 11.144 10.959 11.157 1.00 92.38 103 SER A O 1
ATOM 821 N N . SER A 1 104 ? 12.441 11.469 9.394 1.00 92.75 104 SER A N 1
ATOM 822 C CA . SER A 1 104 ? 12.163 12.910 9.405 1.00 92.75 104 SER A CA 1
ATOM 823 C C . SER A 1 104 ? 10.660 13.182 9.302 1.00 92.75 104 SER A C 1
ATOM 825 O O . SER A 1 104 ? 10.092 13.937 10.093 1.00 92.75 104 SER A O 1
ATOM 827 N N . LEU A 1 105 ? 9.981 12.496 8.380 1.00 94.44 105 LEU A N 1
ATOM 828 C CA . LEU A 1 105 ? 8.536 12.609 8.205 1.00 94.44 105 LEU A CA 1
ATOM 829 C C . LEU A 1 105 ? 7.771 12.122 9.443 1.00 94.44 105 LEU A C 1
ATOM 831 O O . LEU A 1 105 ? 6.836 12.783 9.893 1.00 94.44 105 LEU A O 1
ATOM 835 N N . SER A 1 106 ? 8.193 11.003 10.034 1.00 93.44 106 SER A N 1
ATOM 836 C CA . SER A 1 106 ? 7.583 10.462 11.253 1.00 93.44 106 SER A CA 1
ATOM 837 C C . SER A 1 106 ? 7.748 11.389 12.464 1.00 93.44 106 SER A C 1
ATOM 839 O O . SER A 1 106 ? 6.811 11.513 13.259 1.00 93.44 106 SER A O 1
ATOM 841 N N . MET A 1 107 ? 8.886 12.086 12.572 1.00 93.56 107 MET A N 1
ATOM 842 C CA . MET A 1 107 ? 9.159 13.083 13.609 1.00 93.56 107 MET A CA 1
ATOM 843 C C . MET A 1 107 ? 8.234 14.291 13.454 1.00 93.56 107 MET A C 1
ATOM 845 O O . MET A 1 107 ? 7.616 14.715 14.431 1.00 93.56 107 MET A O 1
ATOM 849 N N . ILE A 1 108 ? 8.074 14.800 12.227 1.00 94.94 108 ILE A N 1
ATOM 850 C CA . ILE A 1 108 ? 7.154 15.907 11.922 1.00 94.94 108 ILE A CA 1
ATOM 851 C C . ILE A 1 108 ? 5.712 15.514 12.262 1.00 94.94 108 ILE A C 1
ATOM 853 O O . ILE A 1 108 ? 5.020 16.244 12.972 1.00 94.94 108 ILE A O 1
ATOM 857 N N . LEU A 1 109 ? 5.264 14.339 11.811 1.00 93.44 109 LEU A N 1
ATOM 858 C CA . LEU A 1 109 ? 3.928 13.823 12.118 1.00 93.44 109 LEU A CA 1
ATOM 859 C C . LEU A 1 109 ? 3.719 13.642 13.628 1.00 93.44 109 LEU A C 1
ATOM 861 O O . LEU A 1 109 ? 2.648 13.969 14.135 1.00 93.44 109 LEU A O 1
ATOM 865 N N . SER A 1 110 ? 4.751 13.213 14.359 1.00 92.06 110 SER A N 1
ATOM 866 C CA . SER A 1 110 ? 4.675 13.021 15.808 1.00 92.06 110 SER A CA 1
ATOM 867 C C . SER A 1 110 ? 4.501 14.356 16.533 1.00 92.06 110 SER A C 1
ATOM 869 O O . SER A 1 110 ? 3.659 14.482 17.426 1.00 92.06 110 SER A O 1
ATOM 871 N N . LEU A 1 111 ? 5.214 15.398 16.091 1.00 92.56 111 LEU A N 1
ATOM 872 C CA . LEU A 1 111 ? 5.038 16.759 16.597 1.00 92.56 111 LEU A CA 1
ATOM 873 C C . LEU A 1 111 ? 3.630 17.292 16.309 1.00 92.56 111 LEU A C 1
ATOM 875 O O . LEU A 1 111 ? 3.007 17.878 17.199 1.00 92.56 111 LEU A O 1
ATOM 879 N N . ILE A 1 112 ? 3.103 17.072 15.102 1.00 91.25 112 ILE A N 1
ATOM 880 C CA . ILE A 1 112 ? 1.736 17.470 14.732 1.00 91.25 112 ILE A CA 1
ATOM 881 C C . ILE A 1 112 ? 0.711 16.736 15.605 1.00 91.25 112 ILE A C 1
ATOM 883 O O . ILE A 1 112 ? -0.194 17.366 16.155 1.00 91.25 112 ILE A O 1
ATOM 887 N N . ALA A 1 113 ? 0.864 15.422 15.778 1.00 88.50 113 ALA A N 1
ATOM 888 C CA . ALA A 1 113 ? -0.003 14.610 16.626 1.00 88.50 113 ALA A CA 1
ATOM 889 C C . ALA A 1 113 ? 0.042 15.076 18.087 1.00 88.50 113 ALA A C 1
ATOM 891 O O . ALA A 1 113 ? -0.999 15.181 18.736 1.00 88.50 113 ALA A O 1
ATOM 892 N N . TYR A 1 114 ? 1.229 15.420 18.593 1.00 89.19 114 TYR A N 1
ATOM 893 C CA . TYR A 1 114 ? 1.407 15.930 19.949 1.00 89.19 114 TYR A CA 1
ATOM 894 C C . TYR A 1 114 ? 0.665 17.256 20.150 1.00 89.19 114 TYR A C 1
ATOM 896 O O . TYR A 1 114 ? -0.055 17.416 21.140 1.00 89.19 114 TYR A O 1
ATOM 904 N N . HIS A 1 115 ? 0.785 18.185 19.196 1.00 87.44 115 HIS A N 1
ATOM 905 C CA . HIS A 1 115 ? 0.058 19.455 19.236 1.00 87.44 115 HIS A CA 1
ATOM 906 C C . HIS A 1 115 ? -1.455 19.239 19.160 1.00 87.44 115 HIS A C 1
ATOM 908 O O . HIS A 1 115 ? -2.177 19.758 20.011 1.00 87.44 115 HIS A O 1
ATOM 914 N N . ARG A 1 116 ? -1.932 18.403 18.229 1.00 84.44 116 ARG A N 1
ATOM 915 C CA . ARG A 1 116 ? -3.358 18.056 18.107 1.00 84.44 116 ARG A CA 1
ATOM 916 C C . ARG A 1 116 ? -3.925 17.444 19.387 1.00 84.44 116 ARG A C 1
ATOM 918 O O . ARG A 1 116 ? -4.981 17.868 19.849 1.00 84.44 116 ARG A O 1
ATOM 925 N N . ARG A 1 117 ? -3.209 16.499 20.006 1.00 83.69 117 ARG A N 1
ATOM 926 C CA . ARG A 1 117 ? -3.592 15.906 21.299 1.00 83.69 117 ARG A CA 1
ATOM 927 C C . ARG A 1 117 ? -3.688 16.959 22.393 1.00 83.69 117 ARG A C 1
ATOM 929 O O . ARG A 1 117 ? -4.651 16.979 23.152 1.00 83.69 117 ARG A O 1
ATOM 936 N N . LYS A 1 118 ? -2.707 17.861 22.463 1.00 80.75 118 LYS A N 1
ATOM 937 C CA . LYS A 1 118 ? -2.691 18.935 23.460 1.00 80.75 118 LYS A CA 1
ATOM 938 C C . LYS A 1 118 ? -3.840 19.925 23.262 1.00 80.75 118 LYS A C 1
ATOM 940 O O . LYS A 1 118 ? -4.372 20.410 24.253 1.00 80.75 118 LYS A O 1
ATOM 945 N N . GLU A 1 119 ? -4.226 20.228 22.024 1.00 78.50 119 GLU A N 1
ATOM 946 C CA . GLU A 1 119 ? -5.352 21.123 21.726 1.00 78.50 119 GLU A CA 1
ATOM 947 C C . GLU A 1 119 ? -6.704 20.534 22.121 1.00 78.50 119 GLU A C 1
ATOM 949 O O . GLU A 1 119 ? -7.505 21.242 22.722 1.00 78.50 119 GLU A O 1
ATOM 954 N N . ILE A 1 120 ? -6.925 19.244 21.869 1.00 69.25 120 ILE A N 1
ATOM 955 C CA . ILE A 1 120 ? -8.165 18.541 22.242 1.00 69.25 120 ILE A CA 1
ATOM 956 C C . ILE A 1 120 ? -8.304 18.413 23.764 1.00 69.25 120 ILE A C 1
ATOM 958 O O . ILE A 1 120 ? -9.410 18.410 24.295 1.00 69.25 120 ILE A O 1
ATOM 962 N N . LEU A 1 121 ? -7.175 18.346 24.472 1.00 62.19 121 LEU A N 1
ATOM 963 C CA . LEU A 1 121 ? -7.120 18.259 25.931 1.00 62.19 121 LEU A CA 1
ATOM 964 C C . LEU A 1 121 ? -7.100 19.616 26.635 1.00 62.19 121 LEU A C 1
ATOM 966 O O . LEU A 1 121 ? -7.080 19.641 27.867 1.00 62.19 121 LEU A O 1
ATOM 970 N N . LYS A 1 122 ? -7.115 20.743 25.905 1.00 60.03 122 LYS A N 1
ATOM 971 C CA . LYS A 1 122 ? -7.396 22.033 26.540 1.00 60.03 122 LYS A CA 1
ATOM 972 C C . LYS A 1 122 ? -8.845 21.965 27.023 1.00 60.03 122 LYS A C 1
ATOM 974 O O . LYS A 1 122 ? -9.738 21.895 26.177 1.00 60.03 122 LYS A O 1
ATOM 979 N N . PRO A 1 123 ? -9.117 21.989 28.343 1.00 51.97 123 PRO A N 1
ATOM 980 C CA . PRO A 1 123 ? -10.481 22.212 28.783 1.00 51.97 123 PRO A CA 1
ATOM 981 C C . PRO A 1 123 ? -10.934 23.515 28.127 1.00 51.97 123 PRO A C 1
ATOM 983 O O . PRO A 1 123 ? -10.160 24.480 28.090 1.00 51.97 123 PRO A O 1
ATOM 986 N N . LEU A 1 124 ? -12.145 23.522 27.560 1.00 47.34 124 LEU A N 1
ATOM 987 C CA . LEU A 1 124 ? -12.818 24.750 27.149 1.00 47.34 124 LEU A CA 1
ATOM 988 C C . LEU A 1 124 ? -12.536 25.782 28.235 1.00 47.34 124 LEU A C 1
ATOM 990 O O . LEU A 1 124 ? -12.876 25.565 29.398 1.00 47.34 124 LEU A O 1
ATOM 994 N N . LYS A 1 125 ? -11.809 26.842 27.878 1.00 39.22 125 LYS A N 1
ATOM 995 C CA . LYS A 1 125 ? -11.472 27.916 28.801 1.00 39.22 125 LYS A CA 1
ATOM 996 C C . LYS A 1 125 ? -12.795 28.608 29.110 1.00 39.22 125 LYS A C 1
ATOM 998 O O . LYS A 1 125 ? -13.188 29.526 28.399 1.00 39.22 125 LYS A O 1
ATOM 1003 N N . VAL A 1 126 ? -13.531 28.098 30.097 1.00 41.34 126 VAL A N 1
ATOM 1004 C CA . VAL A 1 126 ? -14.683 28.785 30.667 1.00 41.34 126 VAL A CA 1
ATOM 1005 C C . VAL A 1 126 ? -14.103 30.087 31.191 1.00 41.34 126 VAL A C 1
ATOM 1007 O O . VAL A 1 126 ? -13.263 30.080 32.091 1.00 41.34 126 VAL A O 1
ATOM 1010 N N . GLN A 1 127 ? -14.443 31.193 30.529 1.00 29.58 127 GLN A N 1
ATOM 1011 C CA . GLN A 1 127 ? -14.098 32.517 31.020 1.00 29.58 127 GLN A CA 1
ATOM 1012 C C . GLN A 1 127 ? -14.595 32.593 32.468 1.00 29.58 127 GLN A C 1
ATOM 1014 O O . GLN A 1 127 ? -15.752 32.234 32.708 1.00 29.58 127 GLN A O 1
ATOM 1019 N N . PRO A 1 128 ? -13.768 33.012 33.440 1.00 36.34 128 PRO A N 1
ATOM 1020 C CA . PRO A 1 128 ? -14.312 33.369 34.733 1.00 36.34 128 PRO A CA 1
ATOM 1021 C C . PRO A 1 128 ? -15.306 34.496 34.463 1.00 36.34 128 PRO A C 1
ATOM 1023 O O . PRO A 1 128 ? -14.928 35.551 33.953 1.00 36.34 128 PRO A O 1
ATOM 1026 N N . VAL A 1 129 ? -16.588 34.244 34.719 1.00 36.31 129 VAL A N 1
ATOM 1027 C CA . VAL A 1 129 ? -17.584 35.310 34.761 1.00 36.31 129 VAL A CA 1
ATOM 1028 C C . VAL A 1 129 ? -17.080 36.276 35.826 1.00 36.31 129 VAL A C 1
ATOM 1030 O O . VAL A 1 129 ? -17.040 35.941 37.008 1.00 36.31 129 VAL A O 1
ATOM 1033 N N . SER A 1 130 ? -16.593 37.432 35.378 1.00 29.70 130 SER A N 1
ATOM 1034 C CA . SER A 1 130 ? -16.174 38.525 36.246 1.00 29.70 130 SER A CA 1
ATOM 1035 C C . SER A 1 130 ? -17.345 38.856 37.178 1.00 29.70 130 SER A C 1
ATOM 1037 O O . SER A 1 130 ? -18.480 38.915 36.694 1.00 29.70 130 SER A O 1
ATOM 1039 N N . PRO A 1 131 ? -17.124 39.041 38.490 1.00 37.56 131 PRO A N 1
ATOM 1040 C CA . PRO A 1 131 ? -18.206 39.338 39.412 1.00 37.56 131 PRO A CA 1
ATOM 1041 C C . PRO A 1 131 ? -18.765 40.720 39.064 1.00 37.56 131 PRO A C 1
ATOM 1043 O O . PRO A 1 131 ? -18.153 41.745 39.353 1.00 37.56 131 PRO A O 1
ATOM 1046 N N . VAL A 1 132 ? -19.914 40.749 38.387 1.00 36.69 132 VAL A N 1
ATOM 1047 C CA . VAL A 1 132 ? -20.710 41.968 38.266 1.00 36.69 132 VAL A CA 1
ATOM 1048 C C . VAL A 1 132 ? -21.276 42.233 39.651 1.00 36.69 132 VAL A C 1
ATOM 1050 O O . VAL A 1 132 ? -22.026 41.421 40.194 1.00 36.69 132 VAL A O 1
ATOM 1053 N N . ALA A 1 133 ? -20.829 43.340 40.231 1.00 41.03 133 ALA A N 1
ATOM 1054 C CA . ALA A 1 133 ? -21.338 43.872 41.473 1.00 41.03 133 ALA A CA 1
ATOM 1055 C C . ALA A 1 133 ? -22.867 44.028 41.417 1.00 41.03 133 ALA A C 1
ATOM 1057 O O . ALA A 1 133 ? -23.416 44.513 40.433 1.00 41.03 133 ALA A O 1
ATOM 1058 N N . ASP A 1 134 ? -23.487 43.652 42.533 1.00 37.72 134 ASP A N 1
ATOM 1059 C CA . ASP A 1 134 ? -24.709 44.241 43.074 1.00 37.72 134 ASP A CA 1
ATOM 1060 C C . ASP A 1 134 ? -26.029 44.032 42.300 1.00 37.72 134 ASP A C 1
ATOM 1062 O O . ASP A 1 134 ? -26.360 44.726 41.339 1.00 37.72 134 ASP A O 1
ATOM 1066 N N . LYS A 1 135 ? -26.822 43.058 42.774 1.00 34.94 135 LYS A N 1
ATOM 1067 C CA . LYS A 1 135 ? -28.119 43.293 43.448 1.00 34.94 135 LYS A CA 1
ATOM 1068 C C . LYS A 1 135 ? -28.769 41.965 43.858 1.00 34.94 135 LYS A C 1
ATOM 1070 O O . LYS A 1 135 ? -28.649 40.952 43.168 1.00 34.94 135 LYS A O 1
ATOM 1075 N N . SER A 1 136 ? -29.421 41.962 45.022 1.00 36.88 136 SER A N 1
ATOM 1076 C CA . SER A 1 136 ? -29.928 40.760 45.701 1.00 36.88 136 SER A CA 1
ATOM 1077 C C . SER A 1 136 ? -30.997 39.980 44.897 1.00 36.88 136 SER A C 1
ATOM 1079 O O . SER A 1 136 ? -31.742 40.574 44.113 1.00 36.88 136 SER A O 1
ATOM 1081 N N . PRO A 1 137 ? -31.149 38.655 45.118 1.00 40.47 137 PRO A N 1
ATOM 1082 C CA . PRO A 1 137 ? -32.095 37.799 44.386 1.00 40.47 137 PRO A CA 1
ATOM 1083 C C . PRO A 1 137 ? -33.575 38.217 44.454 1.00 40.47 137 PRO A C 1
ATOM 1085 O O . PRO A 1 137 ? -34.369 37.772 43.628 1.00 40.47 137 PRO A O 1
ATOM 1088 N N . GLN A 1 138 ? -33.968 39.061 45.411 1.00 39.44 138 GLN A N 1
ATOM 1089 C CA . GLN A 1 138 ? -35.373 39.402 45.658 1.00 39.44 138 GLN A CA 1
ATOM 1090 C C . GLN A 1 138 ? -35.932 40.442 44.666 1.00 39.44 138 GLN A C 1
ATOM 1092 O O . GLN A 1 138 ? -37.114 40.388 44.327 1.00 39.44 138 GLN A O 1
ATOM 1097 N N . GLU A 1 139 ? -35.088 41.321 44.111 1.00 41.19 139 GLU A N 1
ATOM 1098 C CA . GLU A 1 139 ? -35.516 42.394 43.191 1.00 41.19 139 GLU A CA 1
ATOM 1099 C C . GLU A 1 139 ? -35.891 41.837 41.797 1.00 41.19 139 GLU A C 1
ATOM 1101 O O . GLU A 1 139 ? -36.854 42.279 41.168 1.00 41.19 139 GLU A O 1
ATOM 1106 N N . LYS A 1 140 ? -35.206 40.773 41.342 1.00 42.00 140 LYS A N 1
ATOM 1107 C CA . LYS A 1 140 ? -35.523 40.076 40.078 1.00 42.00 140 LYS A CA 1
ATOM 1108 C C . LYS A 1 140 ? -36.799 39.239 40.160 1.00 42.00 140 LYS A C 1
ATOM 1110 O O . LYS A 1 140 ? -37.546 39.184 39.188 1.00 42.00 140 LYS A O 1
ATOM 1115 N N . VAL A 1 141 ? -37.079 38.610 41.303 1.00 43.97 141 VAL A N 1
ATOM 1116 C CA . VAL A 1 141 ? -38.292 37.787 41.477 1.00 43.97 141 VAL A CA 1
ATOM 1117 C C . VAL A 1 141 ? -39.552 38.665 41.522 1.00 43.97 141 VAL A C 1
ATOM 1119 O O . VAL A 1 141 ? -40.591 38.267 40.997 1.00 43.97 141 VAL A O 1
ATOM 1122 N N . MET A 1 142 ? -39.450 39.888 42.055 1.00 40.03 142 MET A N 1
ATOM 1123 C CA . MET A 1 142 ? -40.525 40.893 42.051 1.00 40.03 142 MET A CA 1
ATOM 1124 C C . MET A 1 142 ? -40.906 41.362 40.636 1.00 40.03 142 MET A C 1
ATOM 1126 O O . MET A 1 142 ? -42.090 41.449 40.315 1.00 40.03 142 MET A O 1
ATOM 1130 N N . SER A 1 143 ? -39.917 41.577 39.762 1.00 39.97 143 SER A N 1
ATOM 1131 C CA . SER A 1 143 ? -40.131 41.944 38.351 1.00 39.97 143 SER A CA 1
ATOM 1132 C C . SER A 1 143 ? -40.801 40.821 37.540 1.00 39.97 143 SER A C 1
ATOM 1134 O O . SER A 1 143 ? -41.656 41.087 36.688 1.00 39.97 143 SER A O 1
ATOM 1136 N N . TYR A 1 144 ? -40.478 39.560 37.845 1.00 39.00 144 TYR A N 1
ATOM 1137 C CA . TYR A 1 144 ? -41.136 38.400 37.238 1.00 39.00 144 TYR A CA 1
ATOM 1138 C C . TYR A 1 144 ? -42.560 38.167 37.775 1.00 39.00 144 TYR A C 1
ATOM 1140 O O . TYR A 1 144 ? -43.442 37.798 37.007 1.00 39.00 144 TYR A O 1
ATOM 1148 N N . ARG A 1 145 ? -42.835 38.434 39.062 1.00 39.12 145 ARG A N 1
ATOM 1149 C CA . ARG A 1 145 ? -44.205 38.346 39.610 1.00 39.12 145 ARG A CA 1
ATOM 1150 C C . ARG A 1 145 ? -45.130 39.437 39.064 1.00 39.12 145 ARG A C 1
ATOM 1152 O O . ARG A 1 145 ? -46.244 39.124 38.664 1.00 39.12 145 ARG A O 1
ATOM 1159 N N . GLN A 1 146 ? -44.647 40.673 38.923 1.00 42.22 146 GLN A N 1
ATOM 1160 C CA . GLN A 1 146 ? -45.427 41.768 38.323 1.00 42.22 146 GLN A CA 1
ATOM 1161 C C . GLN A 1 146 ? -45.783 41.540 36.842 1.00 42.22 146 GLN A C 1
ATOM 1163 O O . GLN A 1 146 ? -46.763 42.103 36.354 1.00 42.22 146 GLN A O 1
ATOM 1168 N N . SER A 1 147 ? -45.006 40.726 36.118 1.00 41.00 147 SER A N 1
ATOM 1169 C CA . SER A 1 147 ? -45.309 40.342 34.730 1.00 41.00 147 SER A CA 1
ATOM 1170 C C . SER A 1 147 ? -46.232 39.116 34.626 1.00 41.00 147 SER A C 1
ATOM 1172 O O . SER A 1 147 ? -46.946 38.985 33.630 1.00 41.00 147 SER A O 1
ATOM 1174 N N . LEU A 1 148 ? -46.296 38.271 35.664 1.00 45.75 148 LEU A N 1
ATOM 1175 C CA . LEU A 1 148 ? -47.244 37.153 35.778 1.00 45.75 148 LEU A CA 1
ATOM 1176 C C . LEU A 1 148 ? -48.652 37.597 36.225 1.00 45.75 148 LEU A C 1
ATOM 1178 O O . LEU A 1 148 ? -49.634 37.096 35.675 1.00 45.75 148 LEU A O 1
ATOM 1182 N N . ASP A 1 149 ? -48.776 38.584 37.119 1.00 34.84 149 ASP A N 1
ATOM 1183 C CA . ASP A 1 149 ? -50.092 39.106 37.542 1.00 34.84 149 ASP A CA 1
ATOM 1184 C C . ASP A 1 149 ? -50.810 39.864 36.410 1.00 34.84 149 ASP A C 1
ATOM 1186 O O . ASP A 1 149 ? -52.013 39.704 36.220 1.00 34.84 149 ASP A O 1
ATOM 1190 N N . LYS A 1 150 ? -50.072 40.575 35.543 1.00 37.09 150 LYS A N 1
ATOM 1191 C CA . LYS A 1 150 ? -50.656 41.265 34.372 1.00 37.09 150 LYS A CA 1
ATOM 1192 C C . LYS A 1 150 ? -51.190 40.339 33.278 1.00 37.09 150 LYS A C 1
ATOM 1194 O O . LYS A 1 150 ? -51.974 40.787 32.449 1.00 37.09 150 LYS A O 1
ATOM 1199 N N . THR A 1 151 ? -50.771 39.075 33.257 1.00 31.92 151 THR A N 1
ATOM 1200 C CA . THR A 1 151 ? -51.249 38.093 32.265 1.00 31.92 151 THR A CA 1
ATOM 1201 C C . THR A 1 151 ? -52.430 37.273 32.802 1.00 31.92 151 THR A C 1
ATOM 1203 O O . THR A 1 151 ? -53.122 36.613 32.032 1.00 31.92 151 THR A O 1
ATOM 1206 N N . THR A 1 152 ? -52.702 37.341 34.111 1.00 34.16 152 THR A N 1
ATOM 1207 C CA . THR A 1 152 ? -53.746 36.532 34.763 1.00 34.16 152 THR A CA 1
ATOM 1208 C C . THR A 1 152 ? -55.089 37.273 34.878 1.00 34.16 152 THR A C 1
ATOM 1210 O O . THR A 1 152 ? -56.124 36.633 35.015 1.00 34.16 152 THR A O 1
ATOM 1213 N N . GLU A 1 153 ? -55.126 38.599 34.705 1.00 33.59 153 GLU A N 1
ATOM 1214 C CA . GLU A 1 153 ? -56.375 39.386 34.776 1.00 33.59 153 GLU A CA 1
ATOM 1215 C C . GLU A 1 153 ? -57.227 39.399 33.489 1.00 33.59 153 GLU A C 1
ATOM 1217 O O . GLU A 1 153 ? -58.297 39.999 33.478 1.00 33.59 153 GLU A O 1
ATOM 1222 N N . THR A 1 154 ? -56.817 38.746 32.393 1.00 34.62 154 THR A N 1
ATOM 1223 C CA . THR A 1 154 ? -57.583 38.787 31.121 1.00 34.62 154 THR A CA 1
ATOM 1224 C C . THR A 1 154 ? -58.220 37.463 30.696 1.00 34.62 154 THR A C 1
ATOM 1226 O O . THR A 1 154 ? -58.736 37.370 29.584 1.00 34.62 154 THR A O 1
ATOM 1229 N N . ILE A 1 155 ? -58.233 36.438 31.555 1.00 32.78 155 ILE A N 1
ATOM 1230 C CA . ILE A 1 155 ? -58.890 35.154 31.256 1.00 32.78 155 ILE A CA 1
ATOM 1231 C C . ILE A 1 155 ? -59.700 34.684 32.471 1.00 32.78 155 ILE A C 1
ATOM 1233 O O . ILE A 1 155 ? -59.369 33.688 33.102 1.00 32.78 155 ILE A O 1
ATOM 1237 N N . ASP A 1 156 ? -60.787 35.394 32.781 1.00 35.03 156 ASP A N 1
ATOM 1238 C CA . ASP A 1 156 ? -61.868 34.861 33.627 1.00 35.03 156 ASP A CA 1
ATOM 1239 C C . ASP A 1 156 ? -63.247 34.954 32.956 1.00 35.03 156 ASP A C 1
ATOM 1241 O O . ASP A 1 156 ? -64.277 35.163 33.590 1.00 35.03 156 ASP A O 1
ATOM 1245 N N . GLN A 1 157 ? -63.298 34.768 31.633 1.00 34.16 157 GLN A N 1
ATOM 1246 C CA . GLN A 1 157 ? -64.556 34.444 30.964 1.00 34.16 157 GLN A CA 1
ATOM 1247 C C . GLN A 1 157 ? -64.380 33.316 29.949 1.00 34.16 157 GLN A C 1
ATOM 1249 O O . GLN A 1 157 ? -64.006 33.521 28.800 1.00 34.16 157 GLN A O 1
ATOM 1254 N N . GLY A 1 158 ? -64.758 32.113 30.387 1.00 30.58 158 GLY A N 1
ATOM 1255 C CA . GLY A 1 158 ? -65.475 31.175 29.529 1.00 30.58 158 GLY A CA 1
ATOM 1256 C C . GLY A 1 158 ? -64.668 30.056 28.867 1.00 30.58 158 GLY A C 1
ATOM 1257 O O . GLY A 1 158 ? -64.128 30.212 27.781 1.00 30.58 158 GLY A O 1
ATOM 1258 N N . ARG A 1 159 ? -64.855 28.854 29.434 1.00 27.09 159 ARG A N 1
ATOM 1259 C CA . ARG A 1 159 ? -64.895 27.536 28.761 1.00 27.09 159 ARG A CA 1
ATOM 1260 C C . ARG A 1 159 ? -63.563 26.779 28.584 1.00 27.09 159 ARG A C 1
ATOM 1262 O O . ARG A 1 159 ? -62.846 26.899 27.600 1.00 27.09 159 ARG A O 1
ATOM 1269 N N . LEU A 1 160 ? -63.343 25.837 29.506 1.00 30.23 160 LEU A N 1
ATOM 1270 C CA . LEU A 1 160 ? -62.508 24.646 29.316 1.00 30.23 160 LEU A CA 1
ATOM 1271 C C . LEU A 1 160 ? -63.017 23.809 28.128 1.00 30.23 160 LEU A C 1
ATOM 1273 O O . LEU A 1 160 ? -64.172 23.376 28.151 1.00 30.23 160 LEU A O 1
ATOM 1277 N N . LYS A 1 161 ? -62.139 23.477 27.170 1.00 24.89 161 LYS A N 1
ATOM 1278 C CA . LYS A 1 161 ? -61.724 22.086 26.882 1.00 24.89 161 LYS A CA 1
ATOM 1279 C C . LYS A 1 161 ? -60.789 21.968 25.669 1.00 24.89 161 LYS A C 1
ATOM 1281 O O . LYS A 1 161 ? -60.975 22.614 24.648 1.00 24.89 161 LYS A O 1
ATOM 1286 N N . SER A 1 162 ? -59.878 21.003 25.827 1.00 25.55 162 SER A N 1
ATOM 1287 C CA . SER A 1 162 ? -59.069 20.279 24.835 1.00 25.55 162 SER A CA 1
ATOM 1288 C C . SER A 1 162 ? -58.028 21.062 24.035 1.00 25.55 162 SER A C 1
ATOM 1290 O O . SER A 1 162 ? -58.347 21.917 23.225 1.00 25.55 162 SER A O 1
ATOM 1292 N N . VAL A 1 163 ? -56.774 20.648 24.229 1.00 31.61 163 VAL A N 1
ATOM 1293 C CA . VAL A 1 163 ? -55.625 20.858 23.342 1.00 31.61 163 VAL A CA 1
ATOM 1294 C C . VAL A 1 163 ? -55.830 20.049 22.056 1.00 31.61 163 VAL A C 1
ATOM 1296 O O . VAL A 1 163 ? -56.060 18.840 22.147 1.00 31.61 163 VAL A O 1
ATOM 1299 N N . PRO A 1 164 ? -55.678 20.666 20.873 1.00 28.55 164 PRO A N 1
ATOM 1300 C CA . PRO A 1 164 ? -55.112 19.949 19.732 1.00 28.55 164 PRO A CA 1
ATOM 1301 C C . PRO A 1 164 ? -53.843 20.614 19.191 1.00 28.55 164 PRO A C 1
ATOM 1303 O O . PRO A 1 164 ? -53.675 21.831 19.205 1.00 28.55 164 PRO A O 1
ATOM 1306 N N . LYS A 1 165 ? -52.957 19.735 18.722 1.00 25.97 165 LYS A N 1
ATOM 1307 C CA . LYS A 1 165 ? -51.677 19.987 18.065 1.00 25.97 165 LYS A CA 1
ATOM 1308 C C . LYS A 1 165 ? -51.858 20.533 16.643 1.00 25.97 165 LYS A C 1
ATOM 1310 O O . LYS A 1 165 ? -52.730 20.055 15.927 1.00 25.97 165 LYS A O 1
ATOM 1315 N N . ASP A 1 166 ? -50.910 21.404 16.282 1.00 28.80 166 ASP A N 1
ATOM 1316 C CA . ASP A 1 166 ? -50.467 21.866 14.951 1.00 28.80 166 ASP A CA 1
ATOM 1317 C C . ASP A 1 166 ? -51.491 22.664 14.113 1.00 28.80 166 ASP A C 1
ATOM 1319 O O . ASP A 1 166 ? -52.639 22.241 13.988 1.00 28.80 166 ASP A O 1
ATOM 1323 N N . PRO A 1 167 ? -51.107 23.813 13.497 1.00 30.06 167 PRO A N 1
ATOM 1324 C CA . PRO A 1 167 ? -50.344 23.749 12.241 1.00 30.06 167 PRO A CA 1
ATOM 1325 C C . PRO A 1 167 ? -49.397 24.946 11.906 1.00 30.06 167 PRO A C 1
ATOM 1327 O O . PRO A 1 167 ? -49.679 26.108 12.156 1.00 30.06 167 PRO A O 1
ATOM 1330 N N . VAL A 1 168 ? -48.292 24.615 11.223 1.00 23.33 168 VAL A N 1
ATOM 1331 C CA . VAL A 1 168 ? -47.860 25.179 9.917 1.00 23.33 168 VAL A CA 1
ATOM 1332 C C . VAL A 1 168 ? -47.465 26.676 9.779 1.00 23.33 168 VAL A C 1
ATOM 1334 O O . VAL A 1 168 ? -48.302 27.558 9.689 1.00 23.33 168 VAL A O 1
ATOM 1337 N N . LYS A 1 169 ? -46.143 26.852 9.561 1.00 23.28 169 LYS A N 1
ATOM 1338 C CA . LYS A 1 169 ? -45.398 27.641 8.532 1.00 23.28 169 LYS A CA 1
ATOM 1339 C C . LYS A 1 169 ? -45.741 29.121 8.271 1.00 23.28 169 LYS A C 1
ATOM 1341 O O . LYS A 1 169 ? -46.810 29.393 7.760 1.00 23.28 169 LYS A O 1
ATOM 1346 N N . GLU A 1 170 ? -44.712 29.986 8.325 1.00 24.16 170 GLU A N 1
ATOM 1347 C CA . GLU A 1 170 ? -44.111 30.705 7.165 1.00 24.16 170 GLU A CA 1
ATOM 1348 C C . GLU A 1 170 ? -42.821 31.454 7.615 1.00 24.16 170 GLU A C 1
ATOM 1350 O O . GLU A 1 170 ? -42.848 32.265 8.529 1.00 24.16 170 GLU A O 1
ATOM 1355 N N . LYS A 1 171 ? -41.620 30.947 7.296 1.00 24.09 171 LYS A N 1
ATOM 1356 C CA . LYS A 1 171 ? -40.699 31.336 6.200 1.00 24.09 171 LYS A CA 1
ATOM 1357 C C . LYS A 1 171 ? -39.992 32.695 6.393 1.00 24.09 171 LYS A C 1
ATOM 1359 O O . LYS A 1 171 ? -40.485 33.732 5.978 1.00 24.09 171 LYS A O 1
ATOM 1364 N N . VAL A 1 172 ? -38.749 32.647 6.888 1.00 26.22 172 VAL A N 1
ATOM 1365 C CA . VAL A 1 172 ? -37.714 33.641 6.553 1.00 26.22 172 VAL A CA 1
ATOM 1366 C C . VAL A 1 172 ? -36.476 32.907 6.055 1.00 26.22 172 VAL A C 1
ATOM 1368 O O . VAL A 1 172 ? -35.879 32.064 6.722 1.00 26.22 172 VAL A O 1
ATOM 1371 N N . GLU A 1 173 ? -36.161 33.232 4.816 1.00 30.31 173 GLU A N 1
ATOM 1372 C CA . GLU A 1 173 ? -35.065 32.778 3.987 1.00 30.31 173 GLU A CA 1
ATOM 1373 C C . GLU A 1 173 ? -33.704 33.155 4.596 1.00 30.31 173 GLU A C 1
ATOM 1375 O O . GLU A 1 173 ? -33.414 34.322 4.851 1.00 30.31 173 GLU A O 1
ATOM 1380 N N . LYS A 1 174 ? -32.832 32.161 4.804 1.00 24.73 174 LYS A N 1
ATOM 1381 C CA . LYS A 1 174 ? -31.389 32.374 4.969 1.00 24.73 174 LYS A CA 1
ATOM 1382 C C . LYS A 1 174 ? -30.664 31.609 3.872 1.00 24.73 174 LYS A C 1
ATOM 1384 O O . LYS A 1 174 ? -30.629 30.381 3.882 1.00 24.73 174 LYS A O 1
ATOM 1389 N N . LYS A 1 175 ? -30.075 32.365 2.940 1.00 29.14 175 LYS A N 1
ATOM 1390 C CA . LYS A 1 175 ? -29.079 31.914 1.959 1.00 29.14 175 LYS A CA 1
ATOM 1391 C C . LYS A 1 175 ? -28.005 31.072 2.656 1.00 29.14 175 LYS A C 1
ATOM 1393 O O . LYS A 1 175 ? -27.087 31.610 3.271 1.00 29.14 175 LYS A O 1
ATOM 1398 N N . SER A 1 176 ? -28.099 29.752 2.533 1.00 30.42 176 SER A N 1
ATOM 1399 C CA . SER A 1 176 ? -27.003 28.837 2.829 1.00 30.42 176 SER A CA 1
ATOM 1400 C C . SER A 1 176 ? -26.078 28.802 1.617 1.00 30.42 176 SER A C 1
ATOM 1402 O O . SER A 1 176 ? -26.340 28.097 0.640 1.00 30.42 176 SER A O 1
ATOM 1404 N N . VAL A 1 177 ? -24.994 29.576 1.664 1.00 32.97 177 VAL A N 1
ATOM 1405 C CA . VAL A 1 177 ? -23.847 29.338 0.785 1.00 32.97 177 VAL A CA 1
ATOM 1406 C C . VAL A 1 177 ? -23.253 28.003 1.218 1.00 32.97 177 VAL A C 1
ATOM 1408 O O . VAL A 1 177 ? -22.587 27.891 2.244 1.00 32.97 177 VAL A O 1
ATOM 1411 N N . SER A 1 178 ? -23.610 26.970 0.461 1.00 31.70 178 SER A N 1
ATOM 1412 C CA . SER A 1 178 ? -23.117 25.610 0.611 1.00 31.70 178 SER A CA 1
ATOM 1413 C C . SER A 1 178 ? -21.589 25.633 0.502 1.00 31.70 178 SER A C 1
ATOM 1415 O O . SER A 1 178 ? -21.078 26.059 -0.540 1.00 31.70 178 SER A O 1
ATOM 1417 N N . PRO A 1 179 ? -20.819 25.190 1.516 1.00 31.80 179 PRO A N 1
ATOM 1418 C CA . PRO A 1 179 ? -19.449 24.815 1.241 1.00 31.80 179 PRO A CA 1
ATOM 1419 C C . PRO A 1 179 ? -19.566 23.659 0.255 1.00 31.80 179 PRO A C 1
ATOM 1421 O O . PRO A 1 179 ? -20.248 22.673 0.540 1.00 31.80 179 PRO A O 1
ATOM 1424 N N . LYS A 1 180 ? -18.959 23.803 -0.923 1.00 32.34 180 LYS A N 1
ATOM 1425 C CA . LYS A 1 180 ? -18.832 22.743 -1.923 1.00 32.34 180 LYS A CA 1
ATOM 1426 C C . LYS A 1 180 ? -18.064 21.584 -1.281 1.00 32.34 180 LYS A C 1
ATOM 1428 O O . LYS A 1 180 ? -16.856 21.453 -1.445 1.00 32.34 180 LYS A O 1
ATOM 1433 N N . LYS A 1 181 ? -18.763 20.777 -0.480 1.00 28.34 181 LYS A N 1
ATOM 1434 C CA . LYS A 1 181 ? -18.296 19.498 0.029 1.00 28.34 181 LYS A CA 1
ATOM 1435 C C . LYS A 1 181 ? -18.139 18.650 -1.213 1.00 28.34 181 LYS A C 1
ATOM 1437 O O . LYS A 1 181 ? -19.127 18.287 -1.846 1.00 28.34 181 LYS A O 1
ATOM 1442 N N . LEU A 1 182 ? -16.891 18.387 -1.577 1.00 34.50 182 LEU A N 1
ATOM 1443 C CA . LEU A 1 182 ? -16.553 17.346 -2.526 1.00 34.50 182 LEU A CA 1
ATOM 1444 C C . LEU A 1 182 ? -16.934 16.024 -1.852 1.00 34.50 182 LEU A C 1
ATOM 1446 O O . LEU A 1 182 ? -16.147 15.397 -1.149 1.00 34.50 182 LEU A O 1
ATOM 1450 N N . SER A 1 183 ? -18.214 15.682 -1.942 1.00 26.44 183 SER A N 1
ATOM 1451 C CA . SER A 1 183 ? -18.723 14.407 -1.492 1.00 26.44 183 SER A CA 1
ATOM 1452 C C . SER A 1 183 ? -18.092 13.361 -2.397 1.00 26.44 183 SER A C 1
ATOM 1454 O O . SER A 1 183 ? -18.419 13.296 -3.582 1.00 26.44 183 SER A O 1
ATOM 1456 N N . PHE A 1 184 ? -17.187 12.549 -1.854 1.00 33.03 184 PHE A N 1
ATOM 1457 C CA . PHE A 1 184 ? -16.800 11.284 -2.470 1.00 33.03 184 PHE A CA 1
ATOM 1458 C C . PHE A 1 184 ? -18.004 10.333 -2.379 1.00 33.03 184 PHE A C 1
ATOM 1460 O O . PHE A 1 184 ? -18.037 9.389 -1.595 1.00 33.03 184 PHE A O 1
ATOM 1467 N N . THR A 1 185 ? -19.061 10.640 -3.134 1.00 31.19 185 THR A N 1
ATOM 1468 C CA . THR A 1 185 ? -20.162 9.722 -3.392 1.00 31.19 185 THR A CA 1
ATOM 1469 C C . THR A 1 185 ? -19.614 8.677 -4.342 1.00 31.19 185 THR A C 1
ATOM 1471 O O . THR A 1 185 ? -19.648 8.856 -5.559 1.00 31.19 185 THR A O 1
ATOM 1474 N N . THR A 1 186 ? -19.060 7.598 -3.805 1.00 46.16 186 THR A N 1
ATOM 1475 C CA . THR A 1 186 ? -18.799 6.423 -4.626 1.00 46.16 186 THR A CA 1
ATOM 1476 C C . THR A 1 186 ? -20.145 5.837 -5.014 1.00 46.16 186 THR A C 1
ATOM 1478 O O . THR A 1 186 ? -20.755 5.047 -4.288 1.00 46.16 186 THR A O 1
ATOM 1481 N N . ASN A 1 187 ? -20.651 6.250 -6.171 1.00 53.59 187 ASN A N 1
ATOM 1482 C CA . ASN A 1 187 ? -21.547 5.384 -6.904 1.00 53.59 187 ASN A CA 1
ATOM 1483 C C . ASN A 1 187 ? -20.695 4.150 -7.199 1.00 53.59 187 ASN A C 1
ATOM 1485 O O . ASN A 1 187 ? -19.852 4.197 -8.080 1.00 53.59 187 ASN A O 1
ATOM 1489 N N . THR A 1 188 ? -20.885 3.068 -6.446 1.00 63.38 188 THR A N 1
ATOM 1490 C CA . THR A 1 188 ? -20.219 1.768 -6.640 1.00 63.38 188 THR A CA 1
ATOM 1491 C C . THR A 1 188 ? -20.005 1.368 -8.116 1.00 63.38 188 THR A C 1
ATOM 1493 O O . THR A 1 188 ? -18.946 0.824 -8.413 1.00 63.38 188 THR A O 1
ATOM 1496 N N . PRO A 1 189 ? -20.913 1.657 -9.080 1.00 73.75 189 PRO A N 1
ATOM 1497 C CA . PRO A 1 189 ? -20.618 1.448 -10.504 1.00 73.75 189 PRO A CA 1
ATOM 1498 C C . PRO A 1 189 ? -19.561 2.393 -11.120 1.00 73.75 189 PRO A C 1
ATOM 1500 O O . PRO A 1 189 ? -18.821 1.958 -11.997 1.00 73.75 189 PRO A O 1
ATOM 1503 N N . LEU A 1 190 ? -19.468 3.659 -10.691 1.00 81.19 190 LEU A N 1
ATOM 1504 C CA . LEU A 1 190 ? -18.450 4.610 -11.167 1.00 81.19 190 LEU A CA 1
ATOM 1505 C C . LEU A 1 190 ? -17.044 4.191 -10.739 1.00 81.19 190 LEU A C 1
ATOM 1507 O O . LEU A 1 190 ? -16.127 4.254 -11.549 1.00 81.19 190 LEU A O 1
ATOM 1511 N N . ASP A 1 191 ? -16.873 3.720 -9.506 1.00 84.62 191 ASP A N 1
ATOM 1512 C CA . ASP A 1 191 ? -15.565 3.265 -9.026 1.00 84.62 191 ASP A CA 1
ATOM 1513 C C . ASP A 1 191 ? -15.038 2.096 -9.868 1.00 84.62 191 ASP A C 1
ATOM 1515 O O . ASP A 1 191 ? -13.871 2.073 -10.253 1.00 84.62 191 ASP A O 1
ATOM 1519 N N . ILE A 1 192 ? -15.917 1.143 -10.203 1.00 87.00 192 ILE A N 1
ATOM 1520 C CA . ILE A 1 192 ? -15.578 -0.002 -11.055 1.00 87.00 192 ILE A CA 1
ATOM 1521 C C . ILE A 1 192 ? -15.194 0.476 -12.462 1.00 87.00 192 ILE A C 1
ATOM 1523 O O . ILE A 1 192 ? -14.207 -0.006 -13.015 1.00 87.00 192 ILE A O 1
ATOM 1527 N N . LEU A 1 193 ? -15.913 1.456 -13.023 1.00 88.56 193 LEU A N 1
ATOM 1528 C CA . LEU A 1 193 ? -15.571 2.061 -14.315 1.00 88.56 193 LEU A CA 1
ATOM 1529 C C . LEU A 1 193 ? -14.175 2.701 -14.284 1.00 88.56 193 LEU A C 1
ATOM 1531 O O . LEU A 1 193 ? -13.371 2.461 -15.184 1.00 88.56 193 LEU A O 1
ATOM 1535 N N . VAL A 1 194 ? -13.871 3.479 -13.241 1.00 89.75 194 VAL A N 1
ATOM 1536 C CA . VAL A 1 194 ? -12.550 4.099 -13.060 1.00 89.75 194 VAL A CA 1
ATOM 1537 C C . VAL A 1 194 ? -11.465 3.027 -13.011 1.00 89.75 194 VAL A C 1
ATOM 1539 O O . VAL A 1 194 ? -10.446 3.166 -13.683 1.00 89.75 194 VAL A O 1
ATOM 1542 N N . ILE A 1 195 ? -11.696 1.930 -12.288 1.00 91.25 195 ILE A N 1
ATOM 1543 C CA . ILE A 1 195 ? -10.742 0.820 -12.191 1.00 91.25 195 ILE A CA 1
ATOM 1544 C C . ILE A 1 195 ? -10.545 0.114 -13.537 1.00 91.25 195 ILE A C 1
ATOM 1546 O O . ILE A 1 195 ? -9.410 -0.226 -13.877 1.00 91.25 195 ILE A O 1
ATOM 1550 N N . ILE A 1 196 ? -11.604 -0.077 -14.328 1.00 91.44 196 ILE A N 1
ATOM 1551 C CA . ILE A 1 196 ? -11.501 -0.637 -15.685 1.00 91.44 196 ILE A CA 1
ATOM 1552 C C . ILE A 1 196 ? -10.637 0.268 -16.562 1.00 91.44 196 ILE A C 1
ATOM 1554 O O . ILE A 1 196 ? -9.682 -0.213 -17.171 1.00 91.44 196 ILE A O 1
ATOM 1558 N N . ILE A 1 197 ? -10.922 1.574 -16.583 1.00 92.25 197 ILE A N 1
ATOM 1559 C CA . ILE A 1 197 ? -10.143 2.556 -17.353 1.00 92.25 197 ILE A CA 1
ATOM 1560 C C . ILE A 1 197 ? -8.673 2.508 -16.929 1.00 92.25 197 ILE A C 1
ATOM 1562 O O . ILE A 1 197 ? -7.783 2.450 -17.777 1.00 92.25 197 ILE A O 1
ATOM 1566 N N . LEU A 1 198 ? -8.410 2.466 -15.623 1.00 91.62 198 LEU A N 1
ATOM 1567 C CA . LEU A 1 198 ? -7.054 2.401 -15.089 1.00 91.62 198 LEU A CA 1
ATOM 1568 C C . LEU A 1 198 ? -6.344 1.088 -15.443 1.00 91.62 198 LEU A C 1
ATOM 1570 O O . LEU A 1 198 ? -5.140 1.091 -15.693 1.00 91.62 198 LEU A O 1
ATOM 1574 N N . SER A 1 199 ? -7.083 -0.022 -15.507 1.00 92.00 199 SER A N 1
ATOM 1575 C CA . SER A 1 199 ? -6.552 -1.338 -15.886 1.00 92.00 199 SER A CA 1
ATOM 1576 C C . SER A 1 199 ? -6.195 -1.383 -17.365 1.00 92.00 199 SER A C 1
ATOM 1578 O O . SER A 1 199 ? -5.118 -1.855 -17.721 1.00 92.00 199 SER A O 1
ATOM 1580 N N . VAL A 1 200 ? -7.044 -0.818 -18.224 1.00 92.12 200 VAL A N 1
ATOM 1581 C CA . VAL A 1 200 ? -6.745 -0.666 -19.653 1.00 92.12 200 VAL A CA 1
ATOM 1582 C C . VAL A 1 200 ? -5.535 0.248 -19.848 1.00 92.12 200 VAL A C 1
ATOM 1584 O O . VAL A 1 200 ? -4.606 -0.120 -20.562 1.00 92.12 200 VAL A O 1
ATOM 1587 N N . LEU A 1 201 ? -5.484 1.392 -19.158 1.00 91.12 201 LEU A N 1
ATOM 1588 C CA . LEU A 1 201 ? -4.338 2.305 -19.208 1.00 91.12 201 LEU A CA 1
ATOM 1589 C C . LEU A 1 201 ? -3.038 1.618 -18.764 1.00 91.12 201 LEU A C 1
ATOM 1591 O O . LEU A 1 201 ? -1.977 1.853 -19.345 1.00 91.12 201 LEU A O 1
ATOM 1595 N N . SER A 1 202 ? -3.125 0.734 -17.771 1.00 89.50 202 SER A N 1
ATOM 1596 C CA . SER A 1 202 ? -2.004 -0.075 -17.298 1.00 89.50 202 SER A CA 1
ATOM 1597 C C . SER A 1 202 ? -1.478 -1.022 -18.374 1.00 89.50 202 SER A C 1
ATOM 1599 O O . SER A 1 202 ? -0.282 -1.016 -18.673 1.00 89.50 202 SER A O 1
ATOM 1601 N N . LEU A 1 203 ? -2.369 -1.749 -19.050 1.00 91.00 203 LEU A N 1
ATOM 1602 C CA . LEU A 1 203 ? -1.996 -2.633 -20.158 1.00 91.00 203 LEU A CA 1
ATOM 1603 C C . LEU A 1 203 ? -1.400 -1.865 -21.344 1.00 91.00 203 LEU A C 1
ATOM 1605 O O . LEU A 1 203 ? -0.405 -2.304 -21.925 1.00 91.00 203 LEU A O 1
ATOM 1609 N N . VAL A 1 204 ? -1.950 -0.693 -21.669 1.00 90.94 204 VAL A N 1
ATOM 1610 C CA . VAL A 1 204 ? -1.411 0.192 -22.714 1.00 90.94 204 VAL A CA 1
ATOM 1611 C C . VAL A 1 204 ? -0.002 0.669 -22.348 1.00 90.94 204 VAL A C 1
ATOM 1613 O O . VAL A 1 204 ? 0.905 0.603 -23.176 1.00 90.94 204 VAL A O 1
ATOM 1616 N N . THR A 1 205 ? 0.211 1.078 -21.094 1.00 88.12 205 THR A N 1
ATOM 1617 C CA . THR A 1 205 ? 1.521 1.531 -20.588 1.00 88.12 205 THR A CA 1
ATOM 1618 C C . THR A 1 205 ? 2.580 0.430 -20.683 1.00 88.12 205 THR A C 1
ATOM 1620 O O . THR A 1 205 ? 3.735 0.717 -20.988 1.00 88.12 205 THR A O 1
ATOM 1623 N N . VAL A 1 206 ? 2.198 -0.829 -20.445 1.00 88.31 206 VAL A N 1
ATOM 1624 C CA . VAL A 1 206 ? 3.098 -1.986 -20.582 1.00 88.31 206 VAL A CA 1
ATOM 1625 C C . VAL A 1 206 ? 3.377 -2.325 -22.049 1.00 88.31 206 VAL A C 1
ATOM 1627 O O . VAL A 1 206 ? 4.499 -2.703 -22.379 1.00 88.31 206 VAL A O 1
ATOM 1630 N N . SER A 1 207 ? 2.380 -2.180 -22.924 1.00 86.19 207 SER A N 1
ATOM 1631 C CA . SER A 1 207 ? 2.481 -2.574 -24.337 1.00 86.19 207 SER A CA 1
ATOM 1632 C C . SER A 1 207 ? 3.294 -1.590 -25.180 1.00 86.19 207 SER A C 1
ATOM 1634 O O . SER A 1 207 ? 3.905 -1.993 -26.165 1.00 86.19 207 SER A O 1
ATOM 1636 N N . ILE A 1 208 ? 3.318 -0.305 -24.812 1.00 87.25 208 ILE A N 1
ATOM 1637 C CA . ILE A 1 208 ? 4.064 0.729 -25.538 1.00 87.25 208 ILE A CA 1
ATOM 1638 C C . ILE A 1 208 ? 5.483 0.848 -24.945 1.00 87.25 208 ILE A C 1
ATOM 1640 O O . ILE A 1 208 ? 5.624 1.331 -23.818 1.00 87.25 208 ILE A O 1
ATOM 1644 N N . PRO A 1 209 ? 6.560 0.506 -25.687 1.00 79.75 209 PRO A N 1
ATOM 1645 C CA . PRO A 1 209 ? 7.931 0.521 -25.158 1.00 79.75 209 PRO A CA 1
ATOM 1646 C C . PRO A 1 209 ? 8.374 1.880 -24.596 1.00 79.75 209 PRO A C 1
ATOM 1648 O O . PRO A 1 209 ? 9.064 1.934 -23.580 1.00 79.75 209 PRO A O 1
ATOM 1651 N N . LEU A 1 210 ? 7.920 2.981 -25.209 1.00 75.12 210 LEU A N 1
ATOM 1652 C CA . LEU A 1 210 ? 8.207 4.351 -24.763 1.00 75.12 210 LEU A CA 1
ATOM 1653 C C . LEU A 1 210 ? 7.613 4.663 -23.379 1.00 75.12 210 LEU A C 1
ATOM 1655 O O . LEU A 1 210 ? 8.214 5.391 -22.593 1.00 75.12 210 LEU A O 1
ATOM 1659 N N . LEU A 1 211 ? 6.446 4.097 -23.059 1.00 77.25 211 LEU A N 1
ATOM 1660 C CA . LEU A 1 211 ? 5.787 4.277 -21.763 1.00 77.25 211 LEU A CA 1
ATOM 1661 C C . LEU A 1 211 ? 6.267 3.257 -20.731 1.00 77.25 211 LEU A C 1
ATOM 1663 O O . LEU A 1 211 ? 6.176 3.514 -19.527 1.00 77.25 211 LEU A O 1
ATOM 1667 N N . ASN A 1 212 ? 6.834 2.138 -21.177 1.00 74.94 212 ASN A N 1
ATOM 1668 C CA . ASN A 1 212 ? 7.305 1.086 -20.293 1.00 74.94 212 ASN A CA 1
ATOM 1669 C C . ASN A 1 212 ? 8.423 1.574 -19.351 1.00 74.94 212 ASN A C 1
ATOM 1671 O O . ASN A 1 212 ? 8.524 1.083 -18.237 1.00 74.94 212 ASN A O 1
ATOM 1675 N N . ASN A 1 213 ? 9.220 2.584 -19.703 1.00 76.06 213 ASN A N 1
ATOM 1676 C CA . ASN A 1 213 ? 10.244 3.136 -18.795 1.00 76.06 213 ASN A CA 1
ATOM 1677 C C . ASN A 1 213 ? 9.821 4.436 -18.089 1.00 76.06 213 ASN A C 1
ATOM 1679 O O . ASN A 1 213 ? 10.636 5.094 -17.448 1.00 76.06 213 ASN A O 1
ATOM 1683 N N . SER A 1 214 ? 8.544 4.809 -18.180 1.00 84.00 214 SER A N 1
ATOM 1684 C CA . SER A 1 214 ? 8.044 6.074 -17.643 1.00 84.00 214 SER A CA 1
ATOM 1685 C C . SER A 1 214 ? 7.750 6.034 -16.136 1.00 84.00 214 SER A C 1
ATOM 1687 O O . SER A 1 214 ? 7.491 4.983 -15.541 1.00 84.00 214 SER A O 1
ATOM 1689 N N . ILE A 1 215 ? 7.707 7.226 -15.526 1.00 82.94 215 ILE A N 1
ATOM 1690 C CA . ILE A 1 215 ? 7.199 7.444 -14.160 1.00 82.94 215 ILE A CA 1
ATOM 1691 C C . ILE A 1 215 ? 5.774 6.909 -14.003 1.00 82.94 215 ILE A C 1
ATOM 1693 O O . ILE A 1 215 ? 5.438 6.304 -12.982 1.00 82.94 215 ILE A O 1
ATOM 1697 N N . VAL A 1 216 ? 4.963 7.079 -15.050 1.00 84.12 216 VAL A N 1
ATOM 1698 C CA . VAL A 1 216 ? 3.569 6.636 -15.090 1.00 84.12 216 VAL A CA 1
ATOM 1699 C C . VAL A 1 216 ? 3.480 5.143 -14.792 1.00 84.12 216 VAL A C 1
ATOM 1701 O O . VAL A 1 216 ? 2.686 4.759 -13.939 1.00 84.12 216 VAL A O 1
ATOM 1704 N N . LYS A 1 217 ? 4.354 4.308 -15.378 1.00 87.12 217 LYS A N 1
ATOM 1705 C CA . LYS A 1 217 ? 4.365 2.862 -15.104 1.00 87.12 217 LYS A CA 1
ATOM 1706 C C . LYS A 1 217 ? 4.591 2.552 -13.629 1.00 87.12 217 LYS A C 1
ATOM 1708 O O . LYS A 1 217 ? 3.885 1.715 -13.083 1.00 87.12 217 LYS A O 1
ATOM 1713 N N . THR A 1 218 ? 5.563 3.187 -12.977 1.00 84.44 218 THR A N 1
ATOM 1714 C CA . THR A 1 218 ? 5.868 2.886 -11.566 1.00 84.44 218 THR A CA 1
ATOM 1715 C C . THR A 1 218 ? 4.727 3.300 -10.647 1.00 84.44 218 THR A C 1
ATOM 1717 O O . THR A 1 218 ? 4.370 2.535 -9.754 1.00 84.44 218 THR A O 1
ATOM 1720 N N . ILE A 1 219 ? 4.136 4.477 -10.870 1.00 86.31 219 ILE A N 1
ATOM 1721 C CA . ILE A 1 219 ? 2.995 4.947 -10.072 1.00 86.31 219 ILE A CA 1
ATOM 1722 C C . ILE A 1 219 ? 1.807 4.001 -10.258 1.00 86.31 219 ILE A C 1
ATOM 1724 O O . ILE A 1 219 ? 1.191 3.575 -9.281 1.00 86.31 219 ILE A O 1
ATOM 1728 N N . LEU A 1 220 ? 1.521 3.626 -11.505 1.00 87.56 220 LEU A N 1
ATOM 1729 C CA . LEU A 1 220 ? 0.416 2.736 -11.833 1.00 87.56 220 LEU A CA 1
ATOM 1730 C C . LEU A 1 220 ? 0.651 1.336 -11.263 1.00 87.56 220 LEU A C 1
ATOM 1732 O O . LEU A 1 220 ? -0.229 0.793 -10.605 1.00 87.56 220 LEU A O 1
ATOM 1736 N N . ALA A 1 221 ? 1.860 0.793 -11.413 1.00 87.81 221 ALA A N 1
ATOM 1737 C CA . ALA A 1 221 ? 2.239 -0.477 -10.809 1.00 87.81 221 ALA A CA 1
ATOM 1738 C C . ALA A 1 221 ? 2.053 -0.459 -9.299 1.00 87.81 221 ALA A C 1
ATOM 1740 O O . ALA A 1 221 ? 1.462 -1.378 -8.742 1.00 87.81 221 ALA A O 1
ATOM 1741 N N . GLY A 1 222 ? 2.497 0.612 -8.649 1.00 86.81 222 GLY A N 1
ATOM 1742 C CA . GLY A 1 222 ? 2.310 0.776 -7.224 1.00 86.81 222 GLY A CA 1
ATOM 1743 C C . GLY A 1 222 ? 0.835 0.752 -6.820 1.00 86.81 222 GLY A C 1
ATOM 1744 O O . GLY A 1 222 ? 0.446 0.012 -5.918 1.00 86.81 222 GLY A O 1
ATOM 1745 N N . LEU A 1 223 ? 0.004 1.522 -7.516 1.00 88.06 223 LEU A N 1
ATOM 1746 C CA . LEU A 1 223 ? -1.425 1.602 -7.235 1.00 88.06 223 LEU A CA 1
ATOM 1747 C C . LEU A 1 223 ? -2.137 0.250 -7.431 1.00 88.06 223 LEU A C 1
ATOM 1749 O O . LEU A 1 223 ? -2.981 -0.136 -6.616 1.00 88.06 223 LEU A O 1
ATOM 1753 N N . PHE A 1 224 ? -1.762 -0.488 -8.479 1.00 88.56 224 PHE A N 1
ATOM 1754 C CA . PHE A 1 224 ? -2.271 -1.832 -8.753 1.00 88.56 224 PHE A CA 1
ATOM 1755 C C . PHE A 1 224 ? -1.812 -2.860 -7.725 1.00 88.56 224 PHE A C 1
ATOM 1757 O O . PHE A 1 224 ? -2.609 -3.680 -7.297 1.00 88.56 224 PHE A O 1
ATOM 1764 N N . ILE A 1 225 ? -0.556 -2.820 -7.298 1.00 87.94 225 ILE A N 1
ATOM 1765 C CA . ILE A 1 225 ? -0.032 -3.766 -6.307 1.00 87.94 225 ILE A CA 1
ATOM 1766 C C . ILE A 1 225 ? -0.678 -3.533 -4.935 1.00 87.94 225 ILE A C 1
ATOM 1768 O O . ILE A 1 225 ? -0.972 -4.483 -4.206 1.00 87.94 225 ILE A O 1
ATOM 1772 N N . PHE A 1 226 ? -0.927 -2.272 -4.578 1.00 86.06 226 PHE A N 1
ATOM 1773 C CA . PHE A 1 226 ? -1.274 -1.913 -3.207 1.00 86.06 226 PHE A CA 1
ATOM 1774 C C . PHE A 1 226 ? -2.781 -1.834 -2.923 1.00 86.06 226 PHE A C 1
ATOM 1776 O O . PHE A 1 226 ? -3.191 -2.133 -1.804 1.00 86.06 226 PHE A O 1
ATOM 1783 N N . ILE A 1 227 ? -3.610 -1.424 -3.894 1.00 86.25 227 ILE A N 1
ATOM 1784 C CA . ILE A 1 227 ? -5.009 -1.038 -3.611 1.00 86.25 227 ILE A CA 1
ATOM 1785 C C . ILE A 1 227 ? -6.022 -1.749 -4.511 1.00 86.25 227 ILE A C 1
ATOM 1787 O O . ILE A 1 227 ? -7.010 -2.298 -4.023 1.00 86.25 227 ILE A O 1
ATOM 1791 N N . ILE A 1 228 ? -5.820 -1.710 -5.827 1.00 91.12 228 ILE A N 1
ATOM 1792 C CA . ILE A 1 228 ? -6.896 -1.970 -6.799 1.00 91.12 228 ILE A CA 1
ATOM 1793 C C . ILE A 1 228 ? -7.501 -3.380 -6.719 1.00 91.12 228 ILE A C 1
ATOM 1795 O O . ILE A 1 228 ? -8.716 -3.489 -6.523 1.00 91.12 228 ILE A O 1
ATOM 1799 N N . PRO A 1 229 ? -6.730 -4.469 -6.866 1.00 90.94 229 PRO A N 1
ATOM 1800 C CA . PRO A 1 229 ? -7.305 -5.805 -6.925 1.00 90.94 229 PRO A CA 1
ATOM 1801 C C . PRO A 1 229 ? -7.900 -6.212 -5.576 1.00 90.94 229 PRO A C 1
ATOM 1803 O O . PRO A 1 229 ? -8.933 -6.878 -5.531 1.00 90.94 229 PRO A O 1
ATOM 1806 N N . GLY A 1 230 ? -7.309 -5.747 -4.474 1.00 90.25 230 GLY A N 1
ATOM 1807 C CA . GLY A 1 230 ? -7.872 -5.920 -3.144 1.00 90.25 230 GLY A CA 1
ATOM 1808 C C . GLY A 1 230 ? -9.206 -5.197 -2.957 1.00 90.25 230 GLY A C 1
ATOM 1809 O O . GLY A 1 230 ? -10.144 -5.773 -2.408 1.00 90.25 230 GLY A O 1
ATOM 1810 N N . TYR A 1 231 ? -9.344 -3.969 -3.465 1.00 89.38 231 TYR A N 1
ATOM 1811 C CA . TYR A 1 231 ? -10.616 -3.238 -3.441 1.00 89.38 231 TYR A CA 1
ATOM 1812 C C . TYR A 1 231 ? -11.697 -3.939 -4.271 1.00 89.38 231 TYR A C 1
ATOM 1814 O O . TYR A 1 231 ? -12.842 -4.068 -3.823 1.00 89.38 231 TYR A O 1
ATOM 1822 N N . LEU A 1 232 ? -11.337 -4.442 -5.456 1.00 90.62 232 LEU A N 1
ATOM 1823 C CA . LEU A 1 232 ? -12.245 -5.218 -6.300 1.00 90.62 232 LEU A CA 1
ATOM 1824 C C . LEU A 1 232 ? -12.708 -6.498 -5.600 1.00 90.62 232 LEU A C 1
ATOM 1826 O O . LEU A 1 232 ? -13.903 -6.792 -5.600 1.00 90.62 232 LEU A O 1
ATOM 1830 N N . LEU A 1 233 ? -11.796 -7.218 -4.945 1.00 90.50 233 LEU A N 1
ATOM 1831 C CA . LEU A 1 233 ? -12.128 -8.404 -4.157 1.00 90.50 233 LEU A CA 1
ATOM 1832 C C . LEU A 1 233 ? -13.015 -8.070 -2.957 1.00 90.50 233 LEU A C 1
ATOM 1834 O O . LEU A 1 233 ? -13.959 -8.803 -2.690 1.00 90.50 233 LEU A O 1
ATOM 1838 N N . MET A 1 234 ? -12.794 -6.950 -2.270 1.00 89.19 234 MET A N 1
ATOM 1839 C CA . MET A 1 234 ? -13.664 -6.533 -1.163 1.00 89.19 234 MET A CA 1
ATOM 1840 C C . MET A 1 234 ? -15.053 -6.112 -1.635 1.00 89.19 234 MET A C 1
ATOM 1842 O O . MET A 1 234 ? -16.049 -6.417 -0.980 1.00 89.19 234 MET A O 1
ATOM 1846 N N . THR A 1 235 ? -15.135 -5.447 -2.786 1.00 86.06 235 THR A N 1
ATOM 1847 C CA . THR A 1 235 ? -16.410 -5.106 -3.431 1.00 86.06 235 THR A CA 1
ATOM 1848 C C . THR A 1 235 ? -17.141 -6.367 -3.884 1.00 86.06 235 THR A C 1
ATOM 1850 O O . THR A 1 235 ? -18.359 -6.465 -3.741 1.00 86.06 235 THR A O 1
ATOM 1853 N N . LEU A 1 236 ? -16.394 -7.358 -4.374 1.00 87.31 236 LEU A N 1
ATOM 1854 C CA . LEU A 1 236 ? -16.921 -8.656 -4.753 1.00 87.31 236 LEU A CA 1
ATOM 1855 C C . LEU A 1 236 ? -17.415 -9.432 -3.528 1.00 87.31 236 LEU A C 1
ATOM 1857 O O . LEU A 1 236 ? -18.555 -9.866 -3.520 1.00 87.31 236 LEU A O 1
ATOM 1861 N N . LEU A 1 237 ? -16.595 -9.624 -2.498 1.00 86.94 237 LEU A N 1
ATOM 1862 C CA . LEU A 1 237 ? -16.918 -10.465 -1.342 1.00 86.94 237 LEU A CA 1
ATOM 1863 C C . LEU A 1 237 ? -17.980 -9.828 -0.440 1.00 86.94 237 LEU A C 1
ATOM 1865 O O . LEU A 1 237 ? -18.901 -10.517 0.003 1.00 86.94 237 LEU A O 1
ATOM 1869 N N . PHE A 1 238 ? -17.891 -8.516 -0.227 1.00 84.62 238 PHE A N 1
ATOM 1870 C CA . PHE A 1 238 ? -18.709 -7.772 0.726 1.00 84.62 238 PHE A CA 1
ATOM 1871 C C . PHE A 1 238 ? -19.353 -6.534 0.072 1.00 84.62 238 PHE A C 1
ATOM 1873 O O . PHE A 1 238 ? -18.998 -5.404 0.411 1.00 84.62 238 PHE A O 1
ATOM 1880 N N . PRO A 1 239 ? -20.313 -6.686 -0.857 1.00 78.50 239 PRO A N 1
ATOM 1881 C CA . PRO A 1 239 ? -20.916 -5.550 -1.572 1.00 78.50 239 PRO A CA 1
ATOM 1882 C C . PRO A 1 239 ? -21.839 -4.663 -0.705 1.00 78.50 239 PRO A C 1
ATOM 1884 O O . PRO A 1 239 ? -22.185 -3.547 -1.105 1.00 78.50 239 PRO A O 1
ATOM 1887 N N . GLY A 1 240 ? -22.270 -5.152 0.464 1.00 74.62 240 GLY A N 1
ATOM 1888 C CA . GLY A 1 240 ? -23.236 -4.480 1.341 1.00 74.62 240 GLY A CA 1
ATOM 1889 C C . GLY A 1 240 ? -22.640 -3.383 2.235 1.00 74.62 240 GLY A C 1
ATOM 1890 O O . GLY A 1 240 ? -21.457 -3.409 2.571 1.00 74.62 240 GLY A O 1
ATOM 1891 N N . LYS A 1 241 ? -23.477 -2.422 2.650 1.00 67.75 241 LYS A N 1
ATOM 1892 C CA . LYS A 1 241 ? -23.123 -1.349 3.606 1.00 67.75 241 LYS A CA 1
ATOM 1893 C C . LYS A 1 241 ? -22.760 -1.855 4.998 1.00 67.75 241 LYS A C 1
ATOM 1895 O O . LYS A 1 241 ? -21.834 -1.329 5.597 1.00 67.75 241 LYS A O 1
ATOM 1900 N N . GLU A 1 242 ? -23.494 -2.844 5.495 1.00 66.50 242 GLU A N 1
ATOM 1901 C CA . GLU A 1 242 ? -23.449 -3.240 6.910 1.00 66.50 242 GLU A CA 1
ATOM 1902 C C . GLU A 1 242 ? -22.431 -4.340 7.220 1.00 66.50 242 GLU A C 1
ATOM 1904 O O . GLU A 1 242 ? -22.314 -4.774 8.357 1.00 66.50 242 GLU A O 1
ATOM 1909 N N . SER A 1 243 ? -21.681 -4.810 6.221 1.00 71.06 243 SER A N 1
ATOM 1910 C CA . SER A 1 243 ? -20.767 -5.935 6.418 1.00 71.06 243 SER A CA 1
ATOM 1911 C C . SER A 1 243 ? -19.483 -5.559 7.155 1.00 71.06 243 SER A C 1
ATOM 1913 O O . SER A 1 243 ? -18.926 -6.402 7.843 1.00 71.06 243 SER A O 1
ATOM 1915 N N . LEU A 1 244 ? -18.969 -4.341 6.946 1.00 75.81 244 LEU A N 1
ATOM 1916 C CA . LEU A 1 244 ? -17.673 -3.896 7.465 1.00 75.81 244 LEU A CA 1
ATOM 1917 C C . LEU A 1 244 ? -17.675 -2.384 7.677 1.00 75.81 244 LEU A C 1
ATOM 1919 O O . LEU A 1 244 ? -18.190 -1.645 6.827 1.00 75.81 244 LEU A O 1
ATOM 1923 N N . GLU A 1 245 ? -17.022 -1.922 8.748 1.00 78.81 245 GLU A N 1
ATOM 1924 C CA . GLU A 1 245 ? -16.717 -0.499 8.897 1.00 78.81 245 GLU A CA 1
ATOM 1925 C C . GLU A 1 245 ? -15.898 -0.015 7.690 1.00 78.81 245 GLU A C 1
ATOM 1927 O O . GLU A 1 245 ? -15.080 -0.747 7.127 1.00 78.81 245 GLU A O 1
ATOM 1932 N N . VAL A 1 246 ? -16.069 1.256 7.311 1.00 75.06 246 VAL A N 1
ATOM 1933 C CA . VAL A 1 246 ? -15.334 1.870 6.189 1.00 75.06 246 VAL A CA 1
ATOM 1934 C C . VAL A 1 246 ? -13.833 1.602 6.316 1.00 75.06 246 VAL A C 1
ATOM 1936 O O . VAL A 1 246 ? -13.187 1.147 5.380 1.00 75.06 246 VAL A O 1
ATOM 1939 N N . ILE A 1 247 ? -13.292 1.825 7.509 1.00 73.88 247 ILE A N 1
ATOM 1940 C CA . ILE A 1 247 ? -11.867 1.703 7.818 1.00 73.88 247 ILE A CA 1
ATOM 1941 C C . ILE A 1 247 ? -11.380 0.254 7.688 1.00 73.88 247 ILE A C 1
ATOM 1943 O O . ILE A 1 247 ? -10.293 0.014 7.164 1.00 73.88 247 ILE A O 1
ATOM 1947 N N . GLU A 1 248 ? -12.183 -0.712 8.133 1.00 76.25 248 GLU A N 1
ATOM 1948 C CA . GLU A 1 248 ? -11.861 -2.137 8.022 1.00 76.25 248 GLU A CA 1
ATOM 1949 C C . GLU A 1 248 ? -11.866 -2.585 6.566 1.00 76.25 248 GLU A C 1
ATOM 1951 O O . GLU A 1 248 ? -10.962 -3.301 6.143 1.00 76.25 248 GLU A O 1
ATOM 1956 N N . ARG A 1 249 ? -12.825 -2.097 5.772 1.00 81.75 249 ARG A N 1
ATOM 1957 C CA . ARG A 1 249 ? -12.889 -2.361 4.332 1.00 81.75 249 ARG A CA 1
ATOM 1958 C C . ARG A 1 249 ? -11.627 -1.882 3.612 1.00 81.75 249 ARG A C 1
ATOM 1960 O O . ARG A 1 249 ? -11.075 -2.635 2.812 1.00 81.75 249 ARG A O 1
ATOM 1967 N N . TRP A 1 250 ? -11.156 -0.669 3.909 1.00 82.19 250 TRP A N 1
ATOM 1968 C CA . TRP A 1 250 ? -9.903 -0.147 3.349 1.00 82.19 250 TRP A CA 1
ATOM 1969 C C . TRP A 1 250 ? -8.701 -0.989 3.785 1.00 82.19 250 TRP A C 1
ATOM 1971 O O . TRP A 1 250 ? -7.929 -1.446 2.943 1.00 82.19 250 TRP A O 1
ATOM 1981 N N . GLY A 1 251 ? -8.585 -1.273 5.080 1.00 82.12 251 GLY A N 1
ATOM 1982 C CA . GLY A 1 251 ? -7.482 -2.062 5.619 1.00 82.12 251 GLY A CA 1
ATOM 1983 C C . GLY A 1 251 ? -7.392 -3.477 5.039 1.00 82.12 251 GLY A C 1
ATOM 1984 O O . GLY A 1 251 ? -6.333 -3.908 4.583 1.00 82.12 251 GLY A O 1
ATOM 1985 N N . LEU A 1 252 ? -8.522 -4.183 4.994 1.00 84.56 252 LEU A N 1
ATOM 1986 C CA . LEU A 1 252 ? -8.615 -5.523 4.419 1.00 84.56 252 LEU A CA 1
ATOM 1987 C C . LEU A 1 252 ? -8.346 -5.519 2.911 1.00 84.56 252 LEU A C 1
ATOM 1989 O O . LEU A 1 252 ? -7.715 -6.449 2.417 1.00 84.56 252 LEU A O 1
ATOM 1993 N N . SER A 1 253 ? -8.746 -4.468 2.186 1.00 88.50 253 SER A N 1
ATOM 1994 C CA . SER A 1 253 ? -8.427 -4.355 0.758 1.00 88.50 253 SER A CA 1
ATOM 1995 C C . SER A 1 253 ? -6.917 -4.334 0.512 1.00 88.50 253 SER A C 1
ATOM 1997 O O . SER A 1 253 ? -6.434 -5.072 -0.340 1.00 88.50 253 SER A O 1
ATOM 1999 N N . VAL A 1 254 ? -6.148 -3.593 1.312 1.00 87.62 254 VAL A N 1
ATOM 2000 C CA . VAL A 1 254 ? -4.687 -3.536 1.164 1.00 87.62 254 VAL A CA 1
ATOM 2001 C C . VAL A 1 254 ? -4.041 -4.881 1.487 1.00 87.62 254 VAL A C 1
ATOM 2003 O O . VAL A 1 254 ? -3.205 -5.357 0.721 1.00 87.62 254 VAL A O 1
ATOM 2006 N N . ILE A 1 255 ? -4.470 -5.545 2.567 1.00 88.56 255 ILE A N 1
ATOM 2007 C CA . ILE A 1 255 ? -3.961 -6.881 2.923 1.00 88.56 255 ILE A CA 1
ATOM 2008 C C . ILE A 1 255 ? -4.223 -7.881 1.792 1.00 88.56 255 ILE A C 1
ATOM 2010 O O . ILE A 1 255 ? -3.315 -8.604 1.383 1.00 88.56 255 ILE A O 1
ATOM 2014 N N . ILE A 1 256 ? -5.444 -7.899 1.256 1.00 90.38 256 ILE A N 1
ATOM 2015 C CA . ILE A 1 256 ? -5.821 -8.797 0.159 1.00 90.38 256 ILE A CA 1
ATOM 2016 C C . ILE A 1 256 ? -5.035 -8.463 -1.114 1.00 90.38 256 ILE A C 1
ATOM 2018 O O . ILE A 1 256 ? -4.612 -9.374 -1.821 1.00 90.38 256 ILE A O 1
ATOM 2022 N N . SER A 1 257 ? -4.795 -7.181 -1.395 1.00 92.81 257 SER A N 1
ATOM 2023 C CA . SER A 1 257 ? -4.001 -6.748 -2.549 1.00 92.81 257 SER A CA 1
ATOM 2024 C C . SER A 1 257 ? -2.554 -7.239 -2.460 1.00 92.81 257 SER A C 1
ATOM 2026 O O . SER A 1 257 ? -2.023 -7.791 -3.428 1.00 92.81 257 SER A O 1
ATOM 2028 N N . LEU A 1 258 ? -1.930 -7.099 -1.287 1.00 90.31 258 LEU A N 1
ATOM 2029 C CA . LEU A 1 258 ? -0.571 -7.578 -1.039 1.00 90.31 258 LEU A CA 1
ATOM 2030 C C . LEU A 1 258 ? -0.493 -9.105 -1.110 1.00 90.31 258 LEU A C 1
ATOM 2032 O O . LEU A 1 258 ? 0.410 -9.634 -1.759 1.00 90.31 258 LEU A O 1
ATOM 2036 N N . ALA A 1 259 ? -1.452 -9.814 -0.509 1.00 91.44 259 ALA A N 1
ATOM 2037 C CA . ALA A 1 259 ? -1.531 -11.269 -0.591 1.00 91.44 259 ALA A CA 1
ATOM 2038 C C . ALA A 1 259 ? -1.653 -11.739 -2.049 1.00 91.44 259 ALA A C 1
ATOM 2040 O O . ALA A 1 259 ? -0.874 -12.581 -2.494 1.00 91.44 259 ALA A O 1
ATOM 2041 N N . LEU A 1 260 ? -2.570 -11.142 -2.818 1.00 92.44 260 LEU A N 1
ATOM 2042 C CA . LEU A 1 260 ? -2.779 -11.499 -4.218 1.00 92.44 260 LEU A CA 1
ATOM 2043 C C . LEU A 1 260 ? -1.541 -11.207 -5.069 1.00 92.44 260 LEU A C 1
ATOM 2045 O O . LEU A 1 260 ? -1.115 -12.063 -5.839 1.00 92.44 260 LEU A O 1
ATOM 2049 N N . THR A 1 261 ? -0.932 -10.030 -4.909 1.00 91.19 261 THR A N 1
ATOM 2050 C CA . THR A 1 261 ? 0.288 -9.674 -5.647 1.00 91.19 261 THR A CA 1
ATOM 2051 C C . THR A 1 261 ? 1.438 -10.619 -5.307 1.00 91.19 261 THR A C 1
ATOM 2053 O O . THR A 1 261 ? 2.186 -11.009 -6.200 1.00 91.19 261 THR A O 1
ATOM 2056 N N . SER A 1 262 ? 1.569 -11.022 -4.041 1.00 91.00 262 SER A N 1
ATOM 2057 C CA . SER A 1 262 ? 2.626 -11.946 -3.609 1.00 91.00 262 SER A CA 1
ATOM 2058 C C . SER A 1 262 ? 2.460 -13.314 -4.267 1.00 91.00 262 SER A C 1
ATOM 2060 O O . SER A 1 262 ? 3.417 -13.858 -4.813 1.00 91.00 262 SER A O 1
ATOM 2062 N N . VAL A 1 263 ? 1.229 -13.833 -4.299 1.00 93.31 263 VAL A N 1
ATOM 2063 C CA . VAL A 1 263 ? 0.898 -15.081 -5.003 1.00 93.31 263 VAL A CA 1
ATOM 2064 C C . VAL A 1 263 ? 1.190 -14.957 -6.499 1.00 93.31 263 VAL A C 1
ATOM 2066 O O . VAL A 1 263 ? 1.824 -15.842 -7.069 1.00 93.31 263 VAL A O 1
ATOM 2069 N N . ILE A 1 264 ? 0.798 -13.845 -7.130 1.00 92.00 264 ILE A N 1
ATOM 2070 C CA . ILE A 1 264 ? 1.104 -13.569 -8.540 1.00 92.00 264 ILE A CA 1
ATOM 2071 C C . ILE A 1 264 ? 2.620 -13.583 -8.763 1.00 92.00 264 ILE A C 1
ATOM 2073 O O . ILE A 1 264 ? 3.086 -14.293 -9.645 1.00 92.00 264 ILE A O 1
ATOM 2077 N N . GLY A 1 265 ? 3.403 -12.876 -7.945 1.00 89.56 265 GLY A N 1
ATOM 2078 C CA . GLY A 1 265 ? 4.864 -12.845 -8.054 1.00 89.56 265 GLY A CA 1
ATOM 2079 C C . GLY A 1 265 ? 5.497 -14.238 -8.004 1.00 89.56 265 GLY A C 1
ATOM 2080 O O . GLY A 1 265 ? 6.366 -14.542 -8.820 1.00 89.56 265 GLY A O 1
ATOM 2081 N N . ILE A 1 266 ? 5.004 -15.105 -7.115 1.00 90.06 266 ILE A N 1
ATOM 2082 C CA . ILE A 1 266 ? 5.437 -16.507 -7.037 1.00 90.06 266 ILE A CA 1
ATOM 2083 C C . ILE A 1 266 ? 5.050 -17.272 -8.310 1.00 90.06 266 ILE A C 1
ATOM 2085 O O . ILE A 1 266 ? 5.872 -18.000 -8.851 1.00 90.06 266 ILE A O 1
ATOM 2089 N N . ILE A 1 267 ? 3.838 -17.098 -8.841 1.00 91.25 267 ILE A N 1
ATOM 2090 C CA . ILE A 1 267 ? 3.420 -17.753 -10.095 1.00 91.25 267 ILE A CA 1
ATOM 2091 C C . ILE A 1 267 ? 4.298 -17.298 -11.272 1.00 91.25 267 ILE A C 1
ATOM 2093 O O . ILE A 1 267 ? 4.741 -18.122 -12.075 1.00 91.25 267 ILE A O 1
ATOM 2097 N N . LEU A 1 268 ? 4.595 -15.997 -11.367 1.00 90.50 268 LEU A N 1
ATOM 2098 C CA . LEU A 1 268 ? 5.456 -15.449 -12.418 1.00 90.50 268 LEU A CA 1
ATOM 2099 C C . LEU A 1 268 ? 6.888 -15.966 -12.332 1.00 90.50 268 LEU A C 1
ATOM 2101 O O . LEU A 1 268 ? 7.527 -16.099 -13.372 1.00 90.50 268 LEU A O 1
ATOM 2105 N N . PHE A 1 269 ? 7.381 -16.270 -11.130 1.00 89.88 269 PHE A N 1
ATOM 2106 C CA . PHE A 1 269 ? 8.701 -16.871 -10.949 1.00 89.88 269 PHE A CA 1
ATOM 2107 C C . PHE A 1 269 ? 8.838 -18.197 -11.704 1.00 89.88 269 PHE A C 1
ATOM 2109 O O . PHE A 1 269 ? 9.872 -18.453 -12.313 1.00 89.88 269 PHE A O 1
ATOM 2116 N N . TYR A 1 270 ? 7.779 -19.008 -11.716 1.00 89.81 270 TYR A N 1
ATOM 2117 C CA . TYR A 1 270 ? 7.743 -20.292 -12.422 1.00 89.81 270 TYR A CA 1
ATOM 2118 C C . TYR A 1 270 ? 7.309 -20.178 -13.891 1.00 89.81 270 TYR A C 1
ATOM 2120 O O . TYR A 1 270 ? 7.244 -21.182 -14.598 1.00 89.81 270 TYR A O 1
ATOM 2128 N N . THR A 1 271 ? 6.994 -18.972 -14.366 1.00 90.69 271 THR A N 1
ATOM 2129 C CA . THR A 1 271 ? 6.487 -18.734 -15.721 1.00 90.69 271 THR A CA 1
ATOM 2130 C C . THR A 1 271 ? 7.601 -18.167 -16.612 1.00 90.69 271 THR A C 1
ATOM 2132 O O . THR A 1 271 ? 8.394 -17.352 -16.138 1.00 90.69 271 THR A O 1
ATOM 2135 N N . PRO A 1 272 ? 7.636 -18.469 -17.929 1.00 85.19 272 PRO A N 1
ATOM 2136 C CA . PRO A 1 272 ? 8.634 -17.908 -18.853 1.00 85.19 272 PRO A CA 1
ATOM 2137 C C . PRO A 1 272 ? 8.678 -16.370 -18.924 1.00 85.19 272 PRO A C 1
ATOM 2139 O O . PRO A 1 272 ? 9.646 -15.800 -19.415 1.00 85.19 272 PRO A O 1
ATOM 2142 N N . LEU A 1 273 ? 7.635 -15.687 -18.439 1.00 82.44 273 LEU A N 1
ATOM 2143 C CA . LEU A 1 273 ? 7.542 -14.224 -18.373 1.00 82.44 273 LEU A CA 1
ATOM 2144 C C . LEU A 1 273 ? 8.516 -13.589 -17.360 1.00 82.44 273 LEU A C 1
ATOM 2146 O O . LEU A 1 273 ? 8.803 -12.390 -17.462 1.00 82.44 273 LEU A O 1
ATOM 2150 N N . GLY A 1 274 ? 8.988 -14.368 -16.379 1.00 83.81 274 GLY A N 1
ATOM 2151 C CA . GLY A 1 274 ? 9.885 -13.931 -15.309 1.00 83.81 274 GLY A CA 1
ATOM 2152 C C . GLY A 1 274 ? 9.293 -12.883 -14.353 1.00 83.81 274 GLY A C 1
ATOM 2153 O O . GLY A 1 274 ? 8.219 -12.313 -14.577 1.00 83.81 274 GLY A O 1
ATOM 2154 N N . ILE A 1 275 ? 10.028 -12.583 -13.273 1.00 84.94 275 ILE A N 1
ATOM 2155 C CA . ILE A 1 275 ? 9.668 -11.530 -12.307 1.00 84.94 275 ILE A CA 1
ATOM 2156 C C . ILE A 1 275 ? 10.124 -10.167 -12.842 1.00 84.94 275 ILE A C 1
ATOM 2158 O O . ILE A 1 275 ? 11.109 -9.585 -12.395 1.00 84.94 275 ILE A O 1
ATOM 2162 N N . ASN A 1 276 ? 9.385 -9.644 -13.815 1.00 88.25 276 ASN A N 1
ATOM 2163 C CA . ASN A 1 276 ? 9.552 -8.278 -14.300 1.00 88.25 276 ASN A CA 1
ATOM 2164 C C . ASN A 1 276 ? 8.355 -7.424 -13.891 1.00 88.25 276 ASN A C 1
ATOM 2166 O O . ASN A 1 276 ? 7.216 -7.892 -13.896 1.00 88.25 276 ASN A O 1
ATOM 2170 N N . LEU A 1 277 ? 8.593 -6.138 -13.606 1.00 86.88 277 LEU A N 1
ATOM 2171 C CA . LEU A 1 277 ? 7.519 -5.206 -13.238 1.00 86.88 277 LEU A CA 1
ATOM 2172 C C . LEU A 1 277 ? 6.422 -5.151 -14.313 1.00 86.88 277 LEU A C 1
ATOM 2174 O O . LEU A 1 277 ? 5.244 -5.061 -13.988 1.00 86.88 277 LEU A O 1
ATOM 2178 N N . SER A 1 278 ? 6.809 -5.251 -15.585 1.00 89.50 278 SER A N 1
ATOM 2179 C CA . SER A 1 278 ? 5.889 -5.282 -16.724 1.00 89.50 278 SER A CA 1
ATOM 2180 C C . SER A 1 278 ? 5.016 -6.542 -16.727 1.00 89.50 278 SER A C 1
ATOM 2182 O O . SER A 1 278 ? 3.810 -6.437 -16.928 1.00 89.50 278 SER A O 1
ATOM 2184 N N . SER A 1 279 ? 5.593 -7.711 -16.428 1.00 90.75 279 SER A N 1
ATOM 2185 C CA . SER A 1 279 ? 4.865 -8.983 -16.335 1.00 90.75 279 SER A CA 1
ATOM 2186 C C . SER A 1 279 ? 3.881 -8.976 -15.161 1.00 90.75 279 SER A C 1
ATOM 2188 O O . SER A 1 279 ? 2.716 -9.340 -15.329 1.00 90.75 279 SER A O 1
ATOM 2190 N N . ILE A 1 280 ? 4.322 -8.504 -13.985 1.00 90.38 280 ILE A N 1
ATOM 2191 C CA . ILE A 1 280 ? 3.470 -8.381 -12.788 1.00 90.38 280 ILE A CA 1
ATOM 2192 C C . ILE A 1 280 ? 2.288 -7.460 -13.093 1.00 90.38 280 ILE A C 1
ATOM 2194 O O . ILE A 1 280 ? 1.137 -7.817 -12.841 1.00 90.38 280 ILE A O 1
ATOM 2198 N N . LEU A 1 281 ? 2.573 -6.290 -13.672 1.00 91.19 281 LEU A N 1
ATOM 2199 C CA . LEU A 1 281 ? 1.563 -5.285 -13.975 1.00 91.19 281 LEU A CA 1
ATOM 2200 C C . LEU A 1 281 ? 0.571 -5.753 -15.052 1.00 91.19 281 LEU A C 1
ATOM 2202 O O . LEU A 1 281 ? -0.622 -5.465 -14.960 1.00 91.19 281 LEU A O 1
ATOM 2206 N N . MET A 1 282 ? 1.042 -6.511 -16.042 1.00 91.38 282 MET A N 1
ATOM 2207 C CA . MET A 1 282 ? 0.191 -7.102 -17.072 1.00 91.38 282 MET A CA 1
ATOM 2208 C C . MET A 1 282 ? -0.796 -8.105 -16.466 1.00 91.38 282 MET A C 1
ATOM 2210 O O . MET A 1 282 ? -2.004 -7.982 -16.665 1.00 91.38 282 MET A O 1
ATOM 2214 N N . ILE A 1 283 ? -0.298 -9.065 -15.683 1.00 93.06 283 ILE A N 1
ATOM 2215 C CA . ILE A 1 283 ? -1.131 -10.124 -15.098 1.00 93.06 283 ILE A CA 1
ATOM 2216 C C . ILE A 1 283 ? -2.129 -9.543 -14.093 1.00 93.06 283 ILE A C 1
ATOM 2218 O O . ILE A 1 283 ? -3.317 -9.864 -14.151 1.00 93.06 283 ILE A O 1
ATOM 2222 N N . ILE A 1 284 ? -1.690 -8.631 -13.223 1.00 93.06 284 ILE A N 1
ATOM 2223 C CA . ILE A 1 284 ? -2.585 -7.999 -12.247 1.00 93.06 284 ILE A CA 1
ATOM 2224 C C . ILE A 1 284 ? -3.619 -7.085 -12.920 1.00 93.06 284 ILE A C 1
ATOM 2226 O O . ILE A 1 284 ? -4.754 -7.003 -12.450 1.00 93.06 284 ILE A O 1
ATOM 2230 N N . GLY A 1 285 ? -3.269 -6.446 -14.042 1.00 92.94 285 GLY A N 1
ATOM 2231 C CA . GLY A 1 285 ? -4.193 -5.664 -14.863 1.00 92.94 285 GLY A CA 1
ATOM 2232 C C . GLY A 1 285 ? -5.295 -6.532 -15.473 1.00 92.94 285 GLY A C 1
ATOM 2233 O O . GLY A 1 285 ? -6.473 -6.210 -15.331 1.00 92.94 285 GLY A O 1
ATOM 2234 N N . ILE A 1 286 ? -4.935 -7.675 -16.069 1.00 93.25 286 ILE A N 1
ATOM 2235 C CA . ILE A 1 286 ? -5.903 -8.643 -16.621 1.00 93.25 286 ILE A CA 1
ATOM 2236 C C . ILE A 1 286 ? -6.823 -9.177 -15.517 1.00 93.25 286 ILE A C 1
ATOM 2238 O O . ILE A 1 286 ? -8.046 -9.164 -15.667 1.00 93.25 286 ILE A O 1
ATOM 2242 N N . ILE A 1 287 ? -6.254 -9.588 -14.380 1.00 94.31 287 ILE A N 1
ATOM 2243 C CA . ILE A 1 287 ? -7.025 -10.064 -13.223 1.00 94.31 287 ILE A CA 1
ATOM 2244 C C . ILE A 1 287 ? -7.978 -8.977 -12.718 1.00 94.31 287 ILE A C 1
ATOM 2246 O O . ILE A 1 287 ? -9.132 -9.273 -12.412 1.00 94.31 287 ILE A O 1
ATOM 2250 N N . SER A 1 288 ? -7.537 -7.718 -12.674 1.00 93.81 288 SER A N 1
ATOM 2251 C CA . SER A 1 288 ? -8.376 -6.593 -12.250 1.00 93.81 288 SER A CA 1
ATOM 2252 C C . SER A 1 288 ? -9.551 -6.363 -13.203 1.00 93.81 288 SER A C 1
ATOM 2254 O O . SER A 1 288 ? -10.663 -6.126 -12.740 1.00 93.81 288 SER A O 1
ATOM 2256 N N . ILE A 1 289 ? -9.360 -6.513 -14.518 1.00 93.69 289 ILE A N 1
ATOM 2257 C CA . ILE A 1 289 ? -10.461 -6.440 -15.494 1.00 93.69 289 ILE A CA 1
ATOM 2258 C C . ILE A 1 289 ? -11.473 -7.562 -15.238 1.00 93.69 289 ILE A C 1
ATOM 2260 O O . ILE A 1 289 ? -12.671 -7.293 -15.133 1.00 93.69 289 ILE A O 1
ATOM 2264 N N . ILE A 1 290 ? -11.013 -8.801 -15.054 1.00 94.25 290 ILE A N 1
ATOM 2265 C CA . ILE A 1 290 ? -11.899 -9.939 -14.766 1.00 94.25 290 ILE A CA 1
ATOM 2266 C C . ILE A 1 290 ? -12.667 -9.701 -13.459 1.00 94.25 290 ILE A C 1
ATOM 2268 O O . ILE A 1 290 ? -13.897 -9.768 -13.437 1.00 94.25 290 ILE A O 1
ATOM 2272 N N . LEU A 1 291 ? -11.963 -9.351 -12.379 1.00 92.88 291 LEU A N 1
ATOM 2273 C CA . LEU A 1 291 ? -12.566 -9.056 -11.079 1.00 92.88 291 LEU A CA 1
ATOM 2274 C C . LEU A 1 291 ? -13.569 -7.905 -11.159 1.00 92.88 291 LEU A C 1
ATOM 2276 O O . LEU A 1 291 ? -14.610 -7.976 -10.513 1.00 92.88 291 LEU A O 1
ATOM 2280 N N . SER A 1 292 ? -13.294 -6.874 -11.959 1.00 91.19 292 SER A N 1
ATOM 2281 C CA . SER A 1 292 ? -14.200 -5.739 -12.143 1.00 91.19 292 SER A CA 1
ATOM 2282 C C . SER A 1 292 ? -15.527 -6.159 -12.778 1.00 91.19 292 SER A C 1
ATOM 2284 O O . SER A 1 292 ? -16.584 -5.759 -12.289 1.00 91.19 292 SER A O 1
ATOM 2286 N N . ALA A 1 293 ? -15.496 -7.039 -13.785 1.00 90.00 293 ALA A N 1
ATOM 2287 C CA . ALA A 1 293 ? -16.699 -7.565 -14.421 1.00 90.00 293 ALA A CA 1
ATOM 2288 C C . ALA A 1 293 ? -17.527 -8.404 -13.435 1.00 90.00 293 ALA A C 1
ATOM 2290 O O . ALA A 1 293 ? -18.737 -8.206 -13.302 1.00 90.00 293 ALA A O 1
ATOM 2291 N N . VAL A 1 294 ? -16.877 -9.294 -12.677 1.00 91.00 294 VAL A N 1
ATOM 2292 C CA . VAL A 1 294 ? -17.566 -10.127 -11.677 1.00 91.00 294 VAL A CA 1
ATOM 2293 C C . VAL A 1 294 ? -18.117 -9.269 -10.530 1.00 91.00 294 VAL A C 1
ATOM 2295 O O . VAL A 1 294 ? -19.262 -9.458 -10.109 1.00 91.00 294 VAL A O 1
ATOM 2298 N N . ALA A 1 295 ? -17.345 -8.291 -10.046 1.00 88.19 295 ALA A N 1
ATOM 2299 C CA . ALA A 1 295 ? -17.774 -7.355 -9.011 1.00 88.19 295 ALA A CA 1
ATOM 2300 C C . ALA A 1 295 ? -18.980 -6.532 -9.477 1.00 88.19 295 ALA A C 1
ATOM 2302 O O . ALA A 1 295 ? -19.946 -6.394 -8.729 1.00 88.19 295 ALA A O 1
ATOM 2303 N N . TYR A 1 296 ? -18.979 -6.059 -10.725 1.00 87.50 296 TYR A N 1
ATOM 2304 C CA . TYR A 1 296 ? -20.101 -5.331 -11.316 1.00 87.50 296 TYR A CA 1
ATOM 2305 C C . TYR A 1 296 ? -21.383 -6.170 -11.333 1.00 87.50 296 TYR A C 1
ATOM 2307 O O . TYR A 1 296 ? -22.423 -5.724 -10.840 1.00 87.50 296 TYR A O 1
ATOM 2315 N N . ILE A 1 297 ? -21.294 -7.418 -11.806 1.00 86.62 297 ILE A N 1
ATOM 2316 C CA . ILE A 1 297 ? -22.425 -8.359 -11.809 1.00 86.62 297 ILE A CA 1
ATOM 2317 C C . ILE A 1 297 ? -22.946 -8.573 -10.382 1.00 86.62 297 ILE A C 1
ATOM 2319 O O . ILE A 1 297 ? -24.159 -8.589 -10.157 1.00 86.62 297 ILE A O 1
ATOM 2323 N N . ARG A 1 298 ? -22.048 -8.712 -9.400 1.00 85.50 298 ARG A N 1
ATOM 2324 C CA . ARG A 1 298 ? -22.428 -8.913 -7.996 1.00 85.50 298 ARG A CA 1
ATOM 2325 C C . ARG A 1 298 ? -23.073 -7.671 -7.380 1.00 85.50 298 ARG A C 1
ATOM 2327 O O . ARG A 1 298 ? -24.058 -7.812 -6.663 1.00 85.50 298 ARG A O 1
ATOM 2334 N N . VAL A 1 299 ? -22.583 -6.473 -7.690 1.00 81.81 299 VAL A N 1
ATOM 2335 C CA . VAL A 1 299 ? -23.128 -5.200 -7.187 1.00 81.81 299 VAL A CA 1
ATOM 2336 C C . VAL A 1 299 ? -24.511 -4.904 -7.766 1.00 81.81 299 VAL A C 1
ATOM 2338 O O . VAL A 1 299 ? -25.380 -4.421 -7.038 1.00 81.81 299 VAL A O 1
ATOM 2341 N N . ILE A 1 300 ? -24.759 -5.211 -9.045 1.00 81.12 300 ILE A N 1
ATOM 2342 C CA . ILE A 1 300 ? -26.081 -4.989 -9.655 1.00 81.12 300 ILE A CA 1
ATOM 2343 C C . ILE A 1 300 ? -27.159 -5.831 -8.974 1.00 81.12 300 ILE A C 1
ATOM 2345 O O . ILE A 1 300 ? -28.259 -5.327 -8.752 1.00 81.12 300 ILE A O 1
ATOM 2349 N N . LYS A 1 301 ? -26.830 -7.070 -8.5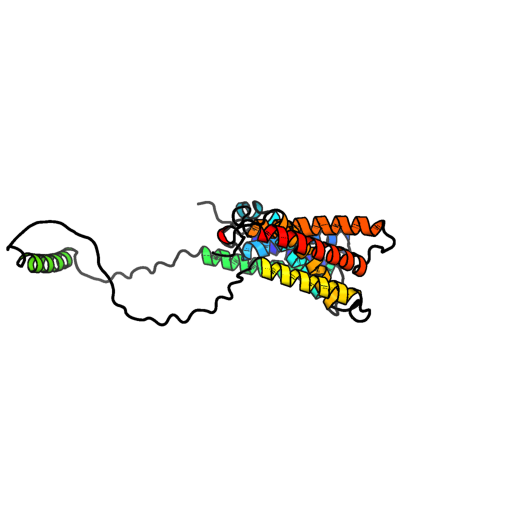90 1.00 80.88 301 LYS A N 1
ATOM 2350 C CA . LYS A 1 301 ? -27.743 -7.975 -7.874 1.00 80.88 301 LYS A CA 1
ATOM 2351 C C . LYS A 1 301 ? -28.123 -7.478 -6.472 1.00 80.88 301 LYS A C 1
ATOM 2353 O O . LYS A 1 301 ? -29.080 -7.987 -5.900 1.00 80.88 301 LYS A O 1
ATOM 2358 N N . VAL A 1 302 ? -27.410 -6.492 -5.920 1.00 76.75 302 VAL A N 1
ATOM 2359 C CA . VAL A 1 302 ? -27.715 -5.893 -4.612 1.00 76.75 302 VAL A CA 1
ATOM 2360 C C . VAL A 1 302 ? -28.618 -4.659 -4.786 1.00 76.75 302 VAL A C 1
ATOM 2362 O O . VAL A 1 302 ? -28.274 -3.765 -5.576 1.00 76.75 302 VAL A O 1
ATOM 2365 N N . PRO A 1 303 ? -29.740 -4.552 -4.039 1.00 71.06 303 PRO A N 1
ATOM 2366 C CA . PRO A 1 303 ? -30.623 -3.388 -4.077 1.00 71.06 303 PRO A CA 1
ATOM 2367 C C . PRO A 1 303 ? -29.880 -2.072 -3.773 1.00 71.06 303 PRO A C 1
ATOM 2369 O O . PRO A 1 303 ? -29.054 -2.045 -2.855 1.00 71.06 303 PRO A O 1
ATOM 2372 N N . PRO A 1 304 ? -30.177 -0.951 -4.467 1.00 65.88 304 PRO A N 1
ATOM 2373 C CA . PRO A 1 304 ? -29.456 0.320 -4.304 1.00 65.88 304 PRO A CA 1
ATOM 2374 C C . PRO A 1 304 ? -29.399 0.857 -2.865 1.00 65.88 304 PRO A C 1
ATOM 2376 O O . PRO A 1 304 ? -28.412 1.483 -2.477 1.00 65.88 304 PRO A O 1
ATOM 2379 N N . SER A 1 305 ? -30.422 0.581 -2.049 1.00 62.00 305 SER A N 1
ATOM 2380 C CA . SER A 1 305 ? -30.477 0.968 -0.633 1.00 62.00 305 SER A CA 1
ATOM 2381 C C . SER A 1 305 ? -29.380 0.302 0.207 1.00 62.00 305 SER A C 1
ATOM 2383 O O . SER A 1 305 ? -28.793 0.959 1.071 1.00 62.00 305 SER A O 1
ATOM 2385 N N . GLN A 1 306 ? -29.031 -0.949 -0.104 1.00 62.81 306 GLN A N 1
ATOM 2386 C CA . GLN A 1 306 ? -28.064 -1.768 0.637 1.00 62.81 306 GLN A CA 1
ATOM 2387 C C . GLN A 1 306 ? -26.631 -1.685 0.085 1.00 62.81 306 GLN A C 1
ATOM 2389 O O . GLN A 1 306 ? -25.693 -2.119 0.755 1.00 62.81 306 GLN A O 1
ATOM 2394 N N . ARG A 1 307 ? -26.433 -1.101 -1.108 1.00 68.88 307 ARG A N 1
ATOM 2395 C CA . ARG A 1 307 ? -25.097 -0.900 -1.705 1.00 68.88 307 ARG A CA 1
ATOM 2396 C C . ARG A 1 307 ? -24.263 0.056 -0.879 1.00 68.88 307 ARG A C 1
ATOM 2398 O O . ARG A 1 307 ? -24.782 1.100 -0.489 1.00 68.88 307 ARG A O 1
ATOM 2405 N N . PHE A 1 308 ? -22.987 -0.251 -0.666 1.00 60.12 308 PHE A N 1
ATOM 2406 C CA . PHE A 1 308 ? -22.067 0.626 0.061 1.00 60.12 308 PHE A CA 1
ATOM 2407 C C . PHE A 1 308 ? -22.112 2.083 -0.452 1.00 60.12 308 PHE A C 1
ATOM 2409 O O . PHE A 1 308 ? -22.053 2.325 -1.655 1.00 60.12 308 PHE A O 1
ATOM 2416 N N . SER A 1 309 ? -22.274 3.049 0.461 1.00 61.50 309 SER A N 1
ATOM 2417 C CA . SER A 1 309 ? -22.292 4.493 0.179 1.00 61.50 309 SER A CA 1
ATOM 2418 C C . SER A 1 309 ? -21.678 5.220 1.363 1.00 61.50 309 SER A C 1
ATOM 2420 O O . SER A 1 309 ? -22.103 4.996 2.496 1.00 61.50 309 SER A O 1
ATOM 2422 N N . PHE A 1 310 ? -20.755 6.143 1.096 1.00 54.97 310 PHE A N 1
ATOM 2423 C CA . PHE A 1 310 ? -20.195 7.067 2.084 1.00 54.97 310 PHE A CA 1
ATOM 2424 C C . PHE A 1 310 ? -21.245 8.113 2.486 1.00 54.97 310 PHE A C 1
ATOM 2426 O O . PHE A 1 310 ? -21.203 9.256 2.039 1.00 54.97 310 PHE A O 1
ATOM 2433 N N . LYS A 1 311 ? -22.252 7.726 3.269 1.00 43.12 311 LYS A N 1
ATOM 2434 C CA . LYS A 1 311 ? -23.154 8.689 3.906 1.00 43.12 311 LYS A CA 1
ATOM 2435 C C . LYS A 1 311 ? -22.829 8.691 5.397 1.00 43.12 311 LYS A C 1
ATOM 2437 O O . LYS A 1 311 ? -23.235 7.780 6.109 1.00 43.12 311 LYS A O 1
ATOM 2442 N N . SER A 1 312 ? -22.019 9.670 5.802 1.00 38.22 312 SER A N 1
ATOM 2443 C CA . SER A 1 312 ? -21.824 10.084 7.195 1.00 38.22 312 SER A CA 1
ATOM 2444 C C . SER A 1 312 ? -22.641 11.334 7.469 1.00 38.22 312 SER A C 1
ATOM 2446 O O . SER A 1 312 ? -22.840 12.128 6.519 1.00 38.22 312 SER A O 1
#

Radius of gyration: 30.21 Å; chains: 1; bounding box: 96×64×71 Å

Sequence (312 aa):
MKKMSNIDLILIFLIGLSYTALITFFSPFANNEYLDGIFLFLIFIASGYSLLAVIYPDKYINELLKKPVLLLMLSAFLTMSVSVILKYSPLLMQTNLLIVVLSSLSMILSLIAYHRRKEILKPLKVQPVSPVADKSPQEKVMSYRQSLDKTTETIDQGRLKSVPKDPVKEKVEKKSVSPKKLSFTTNTPLDILVIIILSVLSLVTVSIPLLNNSIVKTILAGLFIFIIPGYLLMTLLFPGKESLEVIERWGLSVIISLALTSVIGIILFYTPLGINLSSILMIIGIISIILSAVAYIRVIKVPPSQRFSFKS